Protein AF-A0ABD0RY96-F1 (afdb_monomer_lite)

InterPro domains:
  IPR051561 FRAS1-related extracellular matrix [PTHR45739] (18-217)

Foldseek 3Di:
DFDLVQKWKWKWKWDAADPVRHTDDTDIDCAAFLQGDRGALDDDQLVDAQRMKMKMKIWGADPVRDIDDIDIDPIDTHHNVDDLDDDDDPPDVVNPQKDKDWDAPDQPNPPFHGWIKIKMKGFAHGNDDDKDALADDDDVSVCGHSDCPVLQRGQAIPRDAQVSRPAPKHQFHQDLAQPVDDDDPDPCLSPVNRGPSSNSSSSNQADSVVSMGMTMIIHHPCCCVPPRVDDDDDPDD

Sequence (237 aa):
NINDTMTQYRWMVSAPSGPDGVTSPMREVDTNTFFTNTKSITLDSIYFQAGSRVQCAARAFNANGDAGLELTSPIVVISREEGLCQPRIPGTVGAEPFSAKIRYTGPDDPDYPNLIKLTVTMPHMDGMLPVISTRPLSNFELTLSPDGTRVGNHRCSNLLDFNEIQTAHGFITDATKNPEIIGETLPYQYSVAMRSTNSLRFYRNLNLEACLWEFSSYYDMSELLNDCGGSIGTDGQ

Secondary structure (DSSP, 8-state):
---GGGEEEEEEEEPPPPTTS--PPPEEE----SS--TTSS---GGG--TT-EEEEEEEEE-TT--EEEEEEPPPEEPPSS--SSPPPPTTSTT--S-EEEEEE--TT-SSSTT-EEEEEEEE--TT-----BSS----HHHHHSSSTHHHHHTSSBSSS-TTT--SSS-S--S-SS-TTS-S-SSTTTT-TTTS-HHHHHHHTTEETTTTEEEEEEEE-HHHHHHTS-----PPP-

Radius of gyration: 20.48 Å; chains: 1; bounding box: 50×51×59 Å

Structure (mmCIF, N/CA/C/O backbone):
data_AF-A0ABD0RY96-F1
#
_entry.id   AF-A0ABD0RY96-F1
#
loop_
_atom_site.group_PDB
_atom_site.id
_atom_site.type_symbol
_atom_site.label_atom_id
_atom_site.label_alt_id
_atom_site.label_comp_id
_atom_site.label_asym_id
_atom_site.label_entity_id
_atom_site.label_seq_id
_atom_site.pdbx_PDB_ins_code
_atom_site.Cartn_x
_atom_site.Cartn_y
_atom_site.Cartn_z
_atom_site.occupancy
_atom_site.B_iso_or_equiv
_atom_site.auth_seq_id
_atom_site.auth_comp_id
_atom_site.auth_asym_id
_atom_site.auth_atom_id
_atom_site.pdbx_PDB_model_num
ATOM 1 N N . ASN A 1 1 ? 5.175 -18.763 -26.633 1.00 52.47 1 ASN A N 1
ATOM 2 C CA . ASN A 1 1 ? 4.547 -18.213 -25.417 1.00 52.47 1 ASN A CA 1
ATOM 3 C C . ASN A 1 1 ? 5.522 -18.330 -24.269 1.00 52.47 1 ASN A C 1
ATOM 5 O O . ASN A 1 1 ? 5.978 -19.434 -24.001 1.00 52.47 1 ASN A O 1
ATOM 9 N N . ILE A 1 2 ? 5.896 -17.196 -23.680 1.00 62.09 2 ILE A N 1
ATOM 10 C CA . ILE A 1 2 ? 6.675 -17.134 -22.437 1.00 62.09 2 ILE A CA 1
ATOM 11 C C . ILE A 1 2 ? 5.697 -17.428 -21.297 1.00 62.09 2 ILE A C 1
ATOM 13 O O . ILE A 1 2 ? 4.548 -16.995 -21.356 1.00 62.09 2 ILE A O 1
ATOM 17 N N . ASN A 1 3 ? 6.119 -18.223 -20.315 1.00 70.62 3 ASN A N 1
ATOM 18 C CA . ASN A 1 3 ? 5.324 -18.439 -19.116 1.00 70.62 3 ASN A CA 1
ATOM 19 C C . ASN A 1 3 ? 5.693 -17.371 -18.084 1.00 70.62 3 ASN A C 1
ATOM 21 O O . ASN A 1 3 ? 6.724 -17.488 -17.424 1.00 70.62 3 ASN A O 1
ATOM 25 N N . ASP A 1 4 ? 4.851 -16.349 -17.942 1.00 69.44 4 ASP A N 1
ATOM 26 C CA . ASP A 1 4 ? 5.115 -15.220 -17.046 1.00 69.44 4 ASP A CA 1
ATOM 27 C C . ASP A 1 4 ? 5.179 -15.627 -15.570 1.00 69.44 4 ASP A C 1
ATOM 29 O O . ASP A 1 4 ? 5.831 -14.943 -14.784 1.00 69.44 4 ASP A O 1
ATOM 33 N N . THR A 1 5 ? 4.613 -16.782 -15.193 1.00 77.00 5 THR A N 1
ATOM 34 C CA . THR A 1 5 ? 4.755 -17.326 -13.830 1.00 77.00 5 THR A CA 1
ATOM 35 C C . THR A 1 5 ? 6.174 -17.806 -13.525 1.00 77.00 5 THR A C 1
ATOM 37 O O . THR A 1 5 ? 6.501 -18.063 -12.371 1.00 77.00 5 THR A O 1
ATOM 40 N N . MET A 1 6 ? 7.005 -17.981 -14.554 1.00 84.06 6 MET A N 1
ATOM 41 C CA . MET A 1 6 ? 8.413 -18.373 -14.452 1.00 84.06 6 MET A CA 1
ATOM 42 C C . MET A 1 6 ? 9.357 -17.218 -14.791 1.00 84.06 6 MET A C 1
ATOM 44 O O . MET A 1 6 ? 10.573 -17.399 -14.822 1.00 84.06 6 MET A O 1
ATOM 48 N N . THR A 1 7 ? 8.813 -16.037 -15.078 1.00 90.06 7 THR A N 1
ATOM 49 C CA . THR A 1 7 ? 9.601 -14.838 -15.333 1.00 90.06 7 THR A CA 1
ATOM 50 C C . THR A 1 7 ? 9.886 -14.145 -14.011 1.00 90.06 7 THR A C 1
ATOM 52 O O . THR A 1 7 ? 8.974 -13.794 -13.266 1.00 90.06 7 THR A O 1
ATOM 55 N N . GLN A 1 8 ? 11.165 -13.924 -13.725 1.00 92.06 8 GLN A N 1
ATOM 56 C CA . GLN A 1 8 ? 11.592 -13.093 -12.612 1.00 92.06 8 GLN A CA 1
ATOM 57 C C . GLN A 1 8 ? 11.730 -11.650 -13.079 1.00 92.06 8 GLN A C 1
ATOM 59 O O . GLN A 1 8 ? 12.336 -11.378 -14.120 1.00 92.06 8 GLN A O 1
ATOM 64 N N . TYR A 1 9 ? 11.213 -10.730 -12.274 1.00 95.00 9 TYR A N 1
ATOM 65 C CA . TYR A 1 9 ? 11.301 -9.302 -12.534 1.00 95.00 9 TYR A CA 1
ATOM 66 C C . TYR A 1 9 ? 12.299 -8.648 -11.584 1.00 95.00 9 TYR A C 1
ATOM 68 O O . TYR A 1 9 ? 12.509 -9.092 -10.453 1.00 95.00 9 TYR A O 1
ATOM 76 N N . ARG A 1 10 ? 12.931 -7.580 -12.056 1.00 96.62 10 ARG A N 1
ATOM 77 C CA . ARG A 1 10 ? 13.745 -6.665 -11.260 1.00 96.62 10 ARG A CA 1
ATOM 78 C C . ARG A 1 10 ? 13.342 -5.252 -11.619 1.00 96.62 10 ARG A C 1
ATOM 80 O O . ARG A 1 10 ? 13.238 -4.908 -12.795 1.00 96.62 10 ARG A O 1
ATOM 87 N N . TRP A 1 11 ? 13.159 -4.429 -10.603 1.00 98.00 11 TRP A N 1
ATOM 88 C CA . TRP A 1 11 ? 12.777 -3.041 -10.779 1.00 98.00 11 TRP A CA 1
ATOM 89 C C . TRP A 1 11 ? 13.919 -2.137 -10.382 1.00 98.00 11 TRP A C 1
ATOM 91 O O . TRP A 1 11 ? 14.540 -2.332 -9.341 1.00 98.00 11 TRP A O 1
ATOM 101 N N . MET A 1 12 ? 14.195 -1.142 -11.215 1.00 98.12 12 MET A N 1
ATOM 102 C CA . MET A 1 12 ? 15.146 -0.093 -10.901 1.00 98.12 12 MET A CA 1
ATOM 103 C C . MET A 1 12 ? 14.412 1.234 -10.832 1.00 98.12 12 MET A C 1
ATOM 105 O O . MET A 1 12 ? 13.629 1.562 -11.725 1.00 98.12 12 MET A O 1
ATOM 109 N N . VAL A 1 13 ? 14.692 2.007 -9.789 1.00 97.75 13 VAL A N 1
ATOM 110 C CA . VAL A 1 13 ? 14.105 3.323 -9.559 1.00 97.75 13 VAL A CA 1
ATOM 111 C C . VAL A 1 13 ? 15.216 4.336 -9.298 1.00 97.75 13 VAL A C 1
ATOM 113 O O . VAL A 1 13 ? 16.229 4.032 -8.665 1.00 97.75 13 VAL A O 1
ATOM 116 N N . SER A 1 14 ? 15.046 5.561 -9.788 1.00 97.38 14 SER A N 1
ATOM 117 C CA . SER A 1 14 ? 15.822 6.713 -9.328 1.00 97.38 14 SER A CA 1
ATOM 118 C C . SER A 1 14 ? 14.903 7.850 -8.905 1.00 97.38 14 SER A C 1
ATOM 120 O O . SER A 1 14 ? 13.779 7.982 -9.398 1.00 97.38 14 SER A O 1
ATOM 122 N N . ALA A 1 15 ? 15.427 8.716 -8.036 1.00 94.75 15 ALA A N 1
ATOM 123 C CA . ALA A 1 15 ? 14.780 9.971 -7.686 1.00 94.75 15 ALA A CA 1
ATOM 124 C C . ALA A 1 15 ? 14.492 10.822 -8.943 1.00 94.75 15 ALA A C 1
ATOM 126 O O . ALA A 1 15 ? 15.169 10.645 -9.971 1.00 94.75 15 ALA A O 1
ATOM 127 N N . PRO A 1 16 ? 13.513 11.744 -8.868 1.00 94.12 16 PRO A N 1
ATOM 128 C CA . PRO A 1 16 ? 13.253 12.682 -9.945 1.00 94.12 16 PRO A CA 1
ATOM 129 C C . PRO A 1 16 ? 14.497 13.486 -10.315 1.00 94.12 16 PRO A C 1
ATOM 131 O O . PRO A 1 16 ? 15.301 13.834 -9.451 1.00 94.12 16 PRO A O 1
ATOM 134 N N . SER A 1 17 ? 14.635 13.811 -11.600 1.00 92.38 17 SER A N 1
ATOM 135 C CA . SER A 1 17 ? 15.696 14.707 -12.061 1.00 92.38 17 SER A CA 1
ATOM 136 C C . SER A 1 17 ? 15.629 16.050 -11.334 1.00 92.38 17 SER A C 1
ATOM 138 O O . SER A 1 17 ? 14.532 16.581 -11.094 1.00 92.38 17 SER A O 1
ATOM 140 N N . GLY A 1 18 ? 16.806 16.585 -11.004 1.00 89.50 18 GLY A N 1
ATOM 141 C CA . GLY A 1 18 ? 16.953 17.910 -10.419 1.00 89.50 18 GLY A CA 1
ATOM 142 C C . GLY A 1 18 ? 16.463 19.012 -11.368 1.00 89.50 18 GLY A C 1
ATOM 143 O O . GLY A 1 18 ? 16.280 18.763 -12.564 1.00 89.50 18 GLY A O 1
ATOM 144 N N . PRO A 1 19 ? 16.247 20.242 -10.867 1.00 88.06 19 PRO A N 1
ATOM 145 C CA . PRO A 1 19 ? 15.848 21.382 -11.701 1.00 88.06 19 PRO A CA 1
ATOM 146 C C . PRO A 1 19 ? 16.854 21.716 -12.816 1.00 88.06 19 PRO A C 1
ATOM 148 O O . PRO A 1 19 ? 16.488 22.309 -13.824 1.00 88.06 19 PRO A O 1
ATOM 151 N N . ASP A 1 20 ? 18.113 21.324 -12.633 1.00 89.88 20 ASP A N 1
ATOM 152 C CA . ASP A 1 20 ? 19.225 21.439 -13.580 1.00 89.88 20 ASP A CA 1
ATOM 153 C C . ASP A 1 20 ? 19.270 20.301 -14.619 1.00 89.88 20 ASP A C 1
ATOM 155 O O . ASP A 1 20 ? 20.151 20.272 -15.477 1.00 89.88 20 ASP A O 1
ATOM 159 N N . GLY A 1 21 ? 18.333 19.350 -14.545 1.00 87.81 21 GLY A N 1
ATOM 160 C CA . GLY A 1 21 ? 18.276 18.169 -15.402 1.00 87.81 21 GLY A CA 1
ATOM 161 C C . GLY A 1 21 ? 19.214 17.036 -14.975 1.00 87.81 21 GLY A C 1
ATOM 162 O O . GLY A 1 21 ? 19.187 15.971 -15.597 1.00 87.81 21 GLY A O 1
ATOM 163 N N . VAL A 1 22 ? 20.009 17.209 -13.913 1.00 91.75 22 VAL A N 1
ATOM 164 C CA . VAL A 1 22 ? 20.914 16.165 -13.420 1.00 91.75 22 VAL A CA 1
ATOM 165 C C . VAL A 1 22 ? 20.099 15.021 -12.824 1.00 91.75 22 VAL A C 1
ATOM 167 O O . VAL A 1 22 ? 19.162 15.219 -12.048 1.00 91.75 22 VAL A O 1
ATOM 170 N N . THR A 1 23 ? 20.452 13.791 -13.198 1.00 92.12 23 THR A N 1
ATOM 171 C CA . THR A 1 23 ? 19.728 12.589 -12.777 1.00 92.12 23 THR A CA 1
ATOM 172 C C . THR A 1 23 ? 20.569 11.728 -11.850 1.00 92.12 23 THR A C 1
ATOM 174 O O . THR A 1 23 ? 21.738 11.474 -12.138 1.00 92.12 23 THR A O 1
ATOM 177 N N . SER A 1 24 ? 19.962 11.192 -10.793 1.00 93.38 24 SER A N 1
ATOM 178 C CA . SER A 1 24 ? 20.587 10.142 -9.986 1.00 93.38 24 SER A CA 1
ATOM 179 C C . SER A 1 24 ? 20.702 8.823 -10.769 1.00 93.38 24 SER A C 1
ATOM 181 O O . SER A 1 24 ? 19.885 8.565 -11.662 1.00 93.38 24 SER A O 1
ATOM 183 N N . PRO A 1 25 ? 21.693 7.968 -10.449 1.00 95.50 25 PRO A N 1
ATOM 184 C CA . PRO A 1 25 ? 21.776 6.635 -11.031 1.00 95.50 25 PRO A CA 1
ATOM 185 C C . PRO A 1 25 ? 20.555 5.795 -10.639 1.00 95.50 25 PRO A C 1
ATOM 187 O O . PRO A 1 25 ? 20.027 5.925 -9.533 1.00 95.50 25 PRO A O 1
ATOM 190 N N . MET A 1 26 ? 20.133 4.920 -11.551 1.00 97.44 26 MET A N 1
ATOM 191 C CA . MET A 1 26 ? 19.102 3.917 -11.286 1.00 97.44 26 MET A CA 1
ATOM 192 C C . MET A 1 26 ? 19.604 2.946 -10.212 1.00 97.44 26 MET A C 1
ATOM 194 O O . MET A 1 26 ? 20.739 2.472 -10.293 1.00 97.44 26 MET A O 1
ATOM 198 N N . ARG A 1 27 ? 18.774 2.651 -9.210 1.00 97.31 27 ARG A N 1
ATOM 199 C CA . ARG A 1 27 ? 19.066 1.667 -8.161 1.00 97.31 27 ARG A CA 1
ATOM 200 C C . ARG A 1 27 ? 18.010 0.584 -8.173 1.00 97.31 27 ARG A C 1
ATOM 202 O O . ARG A 1 27 ? 16.837 0.882 -8.367 1.00 97.31 27 ARG A O 1
ATOM 209 N N . GLU A 1 28 ? 18.429 -0.658 -7.988 1.00 97.25 28 GLU A N 1
ATOM 210 C CA . GLU A 1 28 ? 17.480 -1.753 -7.837 1.00 97.25 28 GLU A CA 1
ATOM 211 C C . GLU A 1 28 ? 16.655 -1.569 -6.561 1.00 97.25 28 GLU A C 1
ATOM 213 O O . GLU A 1 28 ? 17.181 -1.164 -5.527 1.00 97.25 28 GLU A O 1
ATOM 218 N N . VAL A 1 29 ? 15.363 -1.865 -6.662 1.00 95.94 29 VAL A N 1
ATOM 219 C CA . VAL A 1 29 ? 14.471 -2.025 -5.520 1.00 95.94 29 VAL A CA 1
ATOM 220 C C . VAL A 1 29 ? 14.477 -3.509 -5.168 1.00 95.94 29 VAL A C 1
ATOM 222 O O . VAL A 1 29 ? 13.956 -4.346 -5.909 1.00 95.94 29 VAL A O 1
ATOM 225 N N . ASP A 1 30 ? 15.142 -3.851 -4.074 1.00 92.94 30 ASP A N 1
ATOM 226 C CA . ASP A 1 30 ? 15.339 -5.223 -3.604 1.00 92.94 30 ASP A CA 1
ATOM 227 C C . ASP A 1 30 ? 14.558 -5.541 -2.324 1.00 92.94 30 ASP A C 1
ATOM 229 O O . ASP A 1 30 ? 14.254 -6.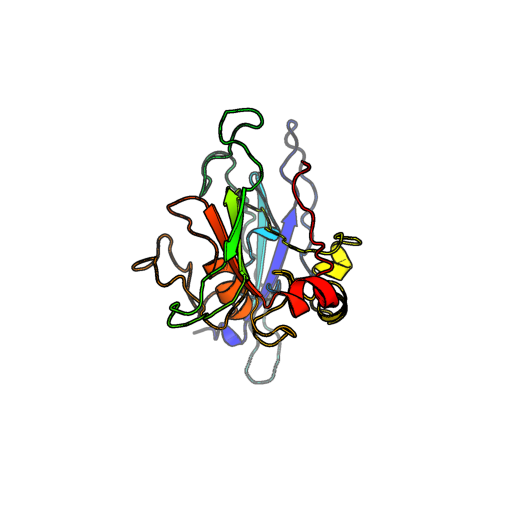709 -2.073 1.00 92.94 30 ASP A O 1
ATOM 233 N N . THR A 1 31 ? 14.167 -4.521 -1.563 1.00 91.56 31 THR A N 1
ATOM 234 C CA . THR A 1 31 ? 13.397 -4.679 -0.328 1.00 91.56 31 THR A CA 1
ATOM 235 C C . THR A 1 31 ? 11.902 -4.854 -0.591 1.00 91.56 31 THR A C 1
ATOM 237 O O . THR A 1 31 ? 11.205 -3.946 -1.051 1.00 91.56 31 THR A O 1
ATOM 240 N N . ASN A 1 32 ? 11.381 -6.024 -0.233 1.00 94.44 32 ASN A N 1
ATOM 241 C CA . ASN A 1 32 ? 9.942 -6.279 -0.166 1.00 94.44 32 ASN A CA 1
ATOM 242 C C . ASN A 1 32 ? 9.325 -5.607 1.065 1.00 94.44 32 ASN A C 1
ATOM 244 O O . ASN A 1 32 ? 10.020 -5.370 2.051 1.00 94.44 32 ASN A O 1
ATOM 248 N N . THR A 1 33 ? 8.017 -5.358 1.028 1.00 94.69 33 THR A N 1
ATOM 249 C CA . THR A 1 33 ? 7.268 -4.990 2.236 1.00 94.69 33 THR A CA 1
ATOM 250 C C . THR A 1 33 ? 6.359 -6.130 2.680 1.00 94.69 33 THR A C 1
ATOM 252 O O . THR A 1 33 ? 6.224 -7.134 1.982 1.00 94.69 33 THR A O 1
ATOM 255 N N . PHE A 1 34 ? 5.697 -5.975 3.823 1.00 94.62 34 PHE A N 1
ATOM 256 C CA . PHE A 1 34 ? 4.723 -6.938 4.334 1.00 94.62 34 PHE A CA 1
ATOM 257 C C . PHE A 1 34 ? 3.579 -7.270 3.360 1.00 94.62 34 PHE A C 1
ATOM 259 O O . PHE A 1 34 ? 2.981 -8.339 3.472 1.00 94.62 34 PHE A O 1
ATOM 266 N N . PHE A 1 35 ? 3.279 -6.386 2.399 1.00 95.44 35 PHE A N 1
ATOM 267 C CA . PHE A 1 35 ? 2.189 -6.587 1.441 1.00 95.44 35 PHE A CA 1
ATOM 268 C C . PHE A 1 35 ? 2.617 -6.568 -0.036 1.00 95.44 35 PHE A C 1
ATOM 270 O O . PHE A 1 35 ? 1.803 -6.921 -0.885 1.00 95.44 35 PHE A O 1
ATOM 277 N N . THR A 1 36 ? 3.864 -6.204 -0.363 1.00 94.62 36 THR A N 1
ATOM 278 C CA . THR A 1 36 ? 4.346 -6.036 -1.753 1.00 94.62 36 THR A CA 1
ATOM 279 C C . THR A 1 36 ? 5.612 -6.839 -2.043 1.00 94.62 36 THR A C 1
ATOM 281 O O . THR A 1 36 ? 6.453 -7.048 -1.168 1.00 94.62 36 THR A O 1
ATOM 284 N N . ASN A 1 37 ? 5.799 -7.237 -3.307 1.00 92.38 37 ASN A N 1
ATOM 285 C CA . ASN A 1 37 ? 6.965 -8.002 -3.756 1.00 92.38 37 ASN A CA 1
ATOM 286 C C . ASN A 1 37 ? 7.624 -7.361 -4.989 1.00 92.38 37 ASN A C 1
ATOM 288 O O . ASN A 1 37 ? 7.025 -7.268 -6.057 1.00 92.38 37 ASN A O 1
ATOM 292 N N . THR A 1 38 ? 8.898 -6.998 -4.854 1.00 94.00 38 THR A N 1
ATOM 293 C CA . THR A 1 38 ? 9.721 -6.319 -5.872 1.00 94.00 38 THR A CA 1
ATOM 294 C C . THR A 1 38 ? 10.209 -7.228 -7.000 1.00 94.00 38 THR A C 1
ATOM 296 O O . THR A 1 38 ? 10.863 -6.763 -7.928 1.00 94.00 38 THR A O 1
ATOM 299 N N . LYS A 1 39 ? 9.935 -8.533 -6.940 1.00 93.12 39 LYS A N 1
ATOM 300 C CA . LYS A 1 39 ? 10.329 -9.513 -7.964 1.00 93.12 39 LYS A CA 1
ATOM 301 C C . LYS A 1 39 ? 9.162 -9.970 -8.843 1.00 93.12 39 LYS A C 1
ATOM 303 O O . LYS A 1 39 ? 9.309 -10.912 -9.621 1.00 93.12 39 LYS A O 1
ATOM 308 N N . SER A 1 40 ? 8.018 -9.294 -8.726 1.00 92.19 40 SER A N 1
ATOM 309 C CA . SER A 1 40 ? 6.793 -9.564 -9.485 1.00 92.19 40 SER A CA 1
ATOM 310 C C . SER A 1 40 ? 6.664 -8.664 -10.718 1.00 92.19 40 SER A C 1
ATOM 312 O O . SER 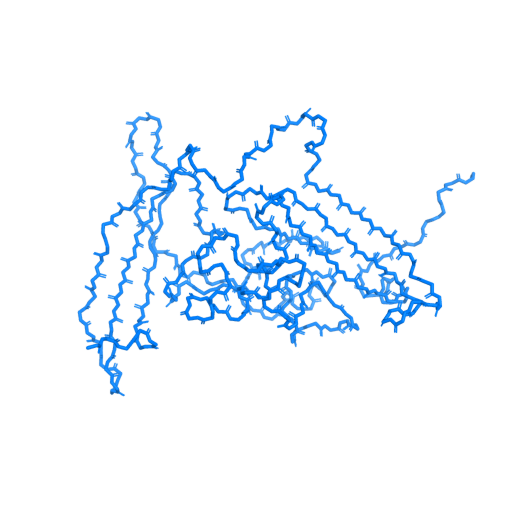A 1 40 ? 7.331 -7.633 -10.825 1.00 92.19 40 SER A O 1
ATOM 314 N N . ILE A 1 41 ? 5.753 -9.033 -11.626 1.00 93.56 41 ILE A N 1
ATOM 315 C CA . ILE A 1 41 ? 5.448 -8.290 -12.865 1.00 93.56 41 ILE A CA 1
ATOM 316 C C . ILE A 1 41 ? 4.966 -6.852 -12.623 1.00 93.56 41 ILE A C 1
ATOM 318 O O . ILE A 1 41 ? 5.024 -6.027 -13.528 1.00 93.56 41 ILE A O 1
ATOM 322 N N . THR A 1 42 ? 4.506 -6.541 -11.411 1.00 94.50 42 THR A N 1
ATOM 323 C CA . THR A 1 42 ? 4.066 -5.204 -11.007 1.00 94.50 42 THR A CA 1
ATOM 324 C C . THR A 1 42 ? 4.964 -4.680 -9.893 1.00 94.50 42 THR A C 1
ATOM 326 O O . THR A 1 42 ? 5.200 -5.385 -8.913 1.00 94.50 42 THR A O 1
ATOM 329 N N . LEU A 1 43 ? 5.415 -3.431 -10.024 1.00 95.88 43 LEU A N 1
ATOM 330 C CA . LEU A 1 43 ? 5.978 -2.653 -8.923 1.00 95.88 43 LEU A CA 1
ATOM 331 C C . LEU A 1 43 ? 4.879 -1.787 -8.313 1.00 95.88 43 LEU A C 1
ATOM 333 O O . LEU A 1 43 ? 4.290 -0.952 -9.002 1.00 95.88 43 LEU A O 1
ATOM 337 N N . ASP A 1 44 ? 4.610 -1.982 -7.028 1.00 94.88 44 ASP A N 1
ATOM 338 C CA . ASP A 1 44 ? 3.626 -1.186 -6.299 1.00 94.88 44 ASP A CA 1
ATOM 339 C C . ASP A 1 44 ? 4.085 0.276 -6.145 1.00 94.88 44 ASP A C 1
ATOM 341 O O . ASP A 1 44 ? 5.278 0.576 -6.053 1.00 94.88 44 ASP A O 1
ATOM 345 N N . SER A 1 45 ? 3.128 1.208 -6.115 1.00 92.19 45 SER A N 1
ATOM 346 C CA . SER A 1 45 ? 3.415 2.649 -6.172 1.00 92.19 45 SER A CA 1
ATOM 347 C C . SER A 1 45 ? 4.206 3.169 -4.977 1.00 92.19 45 SER A C 1
ATOM 349 O O . SER A 1 45 ? 4.835 4.207 -5.090 1.00 92.19 45 SER A O 1
ATOM 351 N N . ILE A 1 46 ? 4.256 2.445 -3.859 1.00 93.12 46 ILE A N 1
ATOM 352 C CA . ILE A 1 46 ? 5.005 2.849 -2.659 1.00 93.12 46 ILE A CA 1
ATOM 353 C C . ILE A 1 46 ? 6.520 2.997 -2.884 1.00 93.12 46 ILE A C 1
ATOM 355 O O . ILE A 1 46 ? 7.216 3.569 -2.049 1.00 93.12 46 ILE A O 1
ATOM 359 N N . TYR A 1 47 ? 7.044 2.461 -3.990 1.00 95.19 47 TYR A N 1
ATOM 360 C CA . TYR A 1 47 ? 8.469 2.493 -4.320 1.00 95.19 47 TYR A CA 1
ATOM 361 C C . TYR A 1 47 ? 8.875 3.678 -5.201 1.00 95.19 47 TYR A C 1
ATOM 363 O O . TYR A 1 47 ? 10.062 3.865 -5.474 1.00 95.19 47 TYR A O 1
ATOM 371 N N . PHE A 1 48 ? 7.919 4.467 -5.687 1.00 95.06 48 PHE A N 1
ATOM 372 C CA . PHE A 1 48 ? 8.184 5.594 -6.573 1.00 95.06 48 PHE A CA 1
ATOM 373 C C . PHE A 1 48 ? 7.145 6.702 -6.394 1.00 95.06 48 PHE A C 1
ATOM 375 O O . PHE A 1 48 ? 6.107 6.530 -5.775 1.00 95.06 48 PHE A O 1
ATOM 382 N N . GLN A 1 49 ? 7.427 7.876 -6.943 1.00 91.75 49 GLN A N 1
ATOM 383 C CA . GLN A 1 49 ? 6.522 9.019 -6.881 1.00 91.75 49 GLN A CA 1
ATOM 384 C C . GLN A 1 49 ? 6.555 9.786 -8.202 1.00 91.75 49 GLN A C 1
ATOM 386 O O . GLN A 1 49 ? 7.311 9.445 -9.117 1.00 91.75 49 GLN A O 1
ATOM 391 N N . ALA A 1 50 ? 5.755 10.846 -8.294 1.00 91.88 50 ALA A N 1
ATOM 392 C CA . ALA A 1 50 ? 5.766 11.765 -9.424 1.00 91.88 50 ALA A CA 1
ATOM 393 C C . ALA A 1 50 ? 7.197 12.209 -9.788 1.00 91.88 50 ALA A C 1
ATOM 395 O O . ALA A 1 50 ? 7.987 12.637 -8.941 1.00 91.88 50 ALA A O 1
ATOM 396 N N . GLY A 1 51 ? 7.546 12.097 -11.069 1.00 93.62 51 GLY A N 1
ATOM 397 C CA . GLY A 1 51 ? 8.869 12.425 -11.593 1.00 93.62 51 GLY A CA 1
ATOM 398 C C . GLY A 1 51 ? 9.953 11.367 -11.379 1.00 93.62 51 GLY A C 1
ATOM 399 O O . GLY A 1 51 ? 11.024 11.524 -11.967 1.00 93.62 51 GLY A O 1
ATOM 400 N N . SER A 1 52 ? 9.723 10.316 -10.581 1.00 95.94 52 SER A N 1
ATOM 401 C CA . SER A 1 52 ? 10.677 9.208 -10.448 1.00 95.94 52 SER A CA 1
ATOM 402 C C . SER A 1 52 ? 10.953 8.571 -11.806 1.00 95.94 52 SER A C 1
ATOM 404 O O . SER A 1 52 ? 10.100 8.548 -12.693 1.00 95.94 52 SER A O 1
ATOM 406 N N . ARG A 1 53 ? 12.155 8.025 -11.974 1.00 97.44 53 ARG A N 1
ATOM 407 C CA . ARG A 1 53 ? 12.519 7.251 -13.165 1.00 97.44 53 ARG A CA 1
ATOM 408 C C . ARG A 1 53 ? 12.417 5.780 -12.814 1.00 97.44 53 ARG A C 1
ATOM 410 O O . ARG A 1 53 ? 12.957 5.382 -11.787 1.00 97.44 53 ARG A O 1
ATOM 417 N N . VAL A 1 54 ? 11.742 4.993 -13.641 1.00 97.94 54 VAL A N 1
ATOM 418 C CA . VAL A 1 54 ? 11.473 3.573 -13.398 1.00 97.94 54 VAL A CA 1
ATOM 419 C C . VAL A 1 54 ? 11.896 2.760 -14.612 1.00 97.94 54 VAL A C 1
ATOM 421 O O . VAL A 1 54 ? 11.717 3.173 -15.758 1.00 97.94 54 VAL A O 1
ATOM 424 N N . GLN A 1 55 ? 12.477 1.598 -14.360 1.00 98.00 55 GLN A N 1
ATOM 425 C CA . GLN A 1 55 ? 12.872 0.641 -15.378 1.00 98.00 55 GLN A CA 1
ATOM 426 C C . GLN A 1 55 ? 12.563 -0.768 -14.884 1.00 98.00 55 GLN A C 1
ATOM 428 O O . GLN A 1 55 ? 12.734 -1.066 -13.701 1.00 98.00 55 GLN A O 1
ATOM 433 N N . CYS A 1 56 ? 12.122 -1.629 -15.794 1.00 97.56 56 CYS A N 1
ATOM 434 C CA . CYS A 1 56 ? 11.893 -3.042 -15.534 1.00 97.56 56 CYS A CA 1
ATOM 435 C C . CYS A 1 56 ? 12.969 -3.862 -16.241 1.00 97.56 56 CYS A C 1
ATOM 437 O O . CYS A 1 56 ? 13.291 -3.600 -17.399 1.00 97.56 56 CYS A O 1
ATOM 439 N N . ALA A 1 57 ? 13.483 -4.885 -15.576 1.00 97.12 57 ALA A N 1
ATOM 440 C CA . ALA A 1 57 ? 14.214 -5.976 -16.196 1.00 97.12 57 ALA A CA 1
ATOM 441 C C . ALA A 1 57 ? 13.438 -7.274 -15.968 1.00 97.12 57 ALA A C 1
ATOM 443 O O . ALA A 1 57 ? 12.923 -7.511 -14.877 1.00 97.12 57 ALA A O 1
ATOM 444 N N . ALA A 1 58 ? 13.337 -8.098 -17.003 1.00 95.94 58 ALA A N 1
ATOM 445 C CA . ALA A 1 58 ? 12.625 -9.364 -16.972 1.00 95.94 58 ALA A CA 1
ATOM 446 C C . ALA A 1 58 ? 13.548 -10.484 -17.445 1.00 95.94 58 ALA A C 1
ATOM 448 O O . ALA A 1 58 ? 14.270 -10.345 -18.437 1.00 95.94 58 ALA A O 1
ATOM 449 N N . ARG A 1 59 ? 13.513 -11.609 -16.735 1.00 95.06 59 ARG A N 1
ATOM 450 C CA . ARG A 1 59 ? 14.296 -12.800 -17.049 1.00 95.06 59 ARG A CA 1
ATOM 451 C C . ARG A 1 59 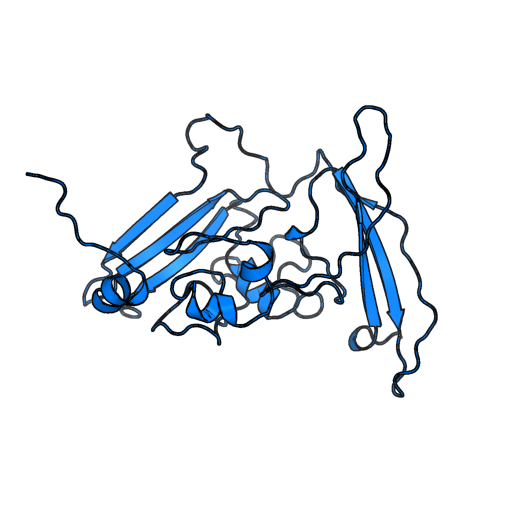? 13.410 -14.032 -16.962 1.00 95.06 59 ARG A C 1
ATOM 453 O O . ARG A 1 59 ? 12.939 -14.382 -15.886 1.00 95.06 59 ARG A O 1
ATOM 460 N N . ALA A 1 60 ? 13.193 -14.686 -18.096 1.00 92.44 60 ALA A N 1
ATOM 461 C CA . ALA A 1 60 ? 12.431 -15.928 -18.149 1.00 92.44 60 ALA A CA 1
ATOM 462 C C . ALA A 1 60 ? 13.281 -17.116 -17.673 1.00 92.44 60 ALA A C 1
ATOM 464 O O . ALA A 1 60 ? 14.471 -17.190 -17.989 1.00 92.44 60 ALA A O 1
ATOM 465 N N . PHE A 1 61 ? 12.657 -18.059 -16.971 1.00 90.88 61 PHE A N 1
ATOM 466 C CA . PHE A 1 61 ? 13.250 -19.341 -16.599 1.00 90.88 61 PHE A CA 1
ATOM 467 C C . PHE A 1 61 ? 12.523 -20.488 -17.305 1.00 90.88 61 PHE A C 1
ATOM 469 O O . PHE A 1 61 ? 11.313 -20.427 -17.534 1.00 90.88 61 PHE A O 1
ATOM 476 N N . ASN A 1 62 ? 13.258 -21.539 -17.669 1.00 88.56 62 ASN A N 1
ATOM 477 C CA . ASN A 1 62 ? 12.657 -22.762 -18.203 1.00 88.56 62 ASN A CA 1
ATOM 478 C C . ASN A 1 62 ? 12.192 -23.702 -17.069 1.00 88.56 62 ASN A C 1
ATOM 480 O O . ASN A 1 62 ? 12.478 -23.473 -15.896 1.00 88.56 62 ASN A O 1
ATOM 484 N N . ALA A 1 63 ? 11.518 -24.800 -17.427 1.00 88.25 63 ALA A N 1
ATOM 485 C CA . ALA A 1 63 ? 11.036 -25.816 -16.480 1.00 88.25 63 ALA A CA 1
ATOM 486 C C . ALA A 1 63 ? 12.132 -26.446 -15.593 1.00 88.25 63 ALA A C 1
ATOM 488 O O . ALA A 1 63 ? 11.819 -26.949 -14.518 1.00 88.25 63 ALA A O 1
ATOM 489 N N . ASN A 1 64 ? 13.397 -26.403 -16.021 1.00 89.62 64 ASN A N 1
ATOM 490 C CA . ASN A 1 64 ? 14.539 -26.936 -15.276 1.00 89.62 64 ASN A CA 1
ATOM 491 C C . ASN A 1 64 ? 15.154 -25.905 -14.311 1.00 89.62 64 ASN A C 1
ATOM 493 O O . ASN A 1 64 ? 16.066 -26.246 -13.563 1.00 89.62 64 ASN A O 1
ATOM 497 N N . GLY A 1 65 ? 14.674 -24.656 -14.321 1.00 88.25 65 GLY A N 1
ATOM 498 C CA . GLY A 1 65 ? 15.246 -23.555 -13.547 1.00 88.25 65 GLY A CA 1
ATOM 499 C C . GLY A 1 65 ? 16.440 -22.872 -14.220 1.00 88.25 65 GLY A C 1
ATOM 500 O O . GLY A 1 65 ? 17.111 -22.064 -13.578 1.00 88.25 65 GLY A O 1
ATOM 501 N N . ASP A 1 66 ? 16.703 -23.145 -15.501 1.00 91.25 66 ASP A N 1
ATOM 502 C CA . ASP A 1 66 ? 17.765 -22.457 -16.234 1.00 91.25 66 ASP A CA 1
ATOM 503 C C . ASP A 1 66 ? 17.318 -21.041 -16.605 1.00 91.25 66 ASP A C 1
ATOM 505 O O . ASP A 1 66 ? 16.243 -20.828 -17.180 1.00 91.25 66 ASP A O 1
ATOM 509 N N . ALA A 1 67 ? 18.178 -20.075 -16.292 1.00 91.69 67 ALA A N 1
ATOM 510 C CA . ALA A 1 67 ? 17.967 -18.668 -16.580 1.00 91.69 67 ALA A CA 1
ATOM 511 C C . ALA A 1 67 ? 18.162 -18.358 -18.072 1.00 91.69 67 ALA A C 1
ATOM 513 O O . ALA A 1 67 ? 19.208 -18.653 -18.654 1.00 91.69 67 ALA A O 1
ATOM 514 N N . GLY A 1 68 ? 17.177 -17.694 -18.675 1.00 91.81 68 GLY A N 1
ATOM 515 C CA . GLY A 1 68 ? 17.306 -17.074 -19.989 1.00 91.81 68 GLY A CA 1
ATOM 516 C C . GLY A 1 68 ? 18.064 -15.742 -19.953 1.00 91.81 68 GLY A C 1
ATOM 517 O O . GLY A 1 68 ? 18.579 -15.305 -18.921 1.00 91.81 68 GLY A O 1
ATOM 518 N N . LEU A 1 69 ? 18.101 -15.069 -21.107 1.00 93.44 69 LEU A N 1
ATOM 519 C CA . LEU A 1 69 ? 18.649 -13.718 -21.221 1.00 93.44 69 LEU A CA 1
ATOM 520 C C . LEU A 1 69 ? 17.744 -12.712 -20.493 1.00 93.44 69 LEU A C 1
ATOM 522 O O . LEU A 1 69 ? 16.528 -12.714 -20.684 1.00 93.44 69 LEU A O 1
ATOM 526 N N . GLU A 1 70 ? 18.345 -11.840 -19.685 1.00 95.00 70 GLU A N 1
ATOM 527 C CA . GLU A 1 70 ? 17.643 -10.703 -19.087 1.00 95.00 70 GLU A CA 1
ATOM 528 C C . GLU A 1 70 ? 17.446 -9.603 -20.130 1.00 95.00 70 GLU A C 1
ATOM 530 O O . GLU A 1 70 ? 18.394 -9.202 -20.808 1.00 95.00 70 GLU A O 1
ATOM 535 N N . LEU A 1 71 ? 16.216 -9.112 -20.243 1.00 96.12 71 LEU A N 1
ATOM 536 C CA . LEU A 1 71 ? 15.866 -7.987 -21.099 1.00 96.12 71 LEU A CA 1
ATOM 537 C C . LEU A 1 71 ? 15.390 -6.825 -20.241 1.00 96.12 71 LEU A C 1
ATOM 539 O O . LEU A 1 71 ? 14.613 -7.012 -19.306 1.00 96.12 71 LEU A O 1
ATOM 543 N N . THR A 1 72 ? 15.820 -5.622 -20.601 1.00 97.56 72 THR A N 1
ATOM 544 C CA . THR A 1 72 ? 15.496 -4.406 -19.859 1.00 97.56 72 THR A CA 1
ATOM 545 C C . THR A 1 72 ? 14.634 -3.485 -20.709 1.00 97.56 72 THR A C 1
ATOM 547 O O . THR A 1 72 ? 14.908 -3.269 -21.890 1.00 97.56 72 THR A O 1
ATOM 550 N N . SER A 1 73 ? 13.593 -2.918 -20.105 1.00 97.81 73 SER A N 1
ATOM 551 C CA . SER A 1 73 ? 12.777 -1.883 -20.728 1.00 97.81 73 SER A CA 1
ATOM 552 C C . SER A 1 73 ? 13.573 -0.581 -20.900 1.00 97.81 73 SER A C 1
ATOM 554 O O . SER A 1 73 ? 14.571 -0.349 -20.205 1.00 97.81 73 SER A O 1
ATOM 556 N N . PRO A 1 74 ? 13.108 0.344 -21.753 1.00 98.12 74 PRO A N 1
ATOM 557 C CA . PRO A 1 74 ? 13.489 1.745 -21.636 1.00 98.12 74 PRO A CA 1
ATOM 558 C C . PRO A 1 74 ? 13.178 2.289 -20.233 1.00 98.12 74 PRO A C 1
ATOM 560 O O . PRO A 1 74 ? 12.293 1.781 -19.537 1.00 98.12 74 PRO A O 1
ATOM 563 N N . ILE A 1 75 ? 13.901 3.333 -19.828 1.00 97.88 75 ILE A N 1
ATOM 564 C CA . ILE A 1 75 ? 13.587 4.086 -18.610 1.00 97.88 75 ILE A CA 1
ATOM 565 C C . ILE A 1 75 ? 12.367 4.964 -18.893 1.00 97.88 75 ILE A C 1
ATOM 567 O O . ILE A 1 75 ? 12.369 5.735 -19.853 1.00 97.88 75 ILE A O 1
ATOM 571 N N . VAL A 1 76 ? 11.361 4.878 -18.029 1.00 97.12 76 VAL A N 1
ATOM 572 C CA . VAL A 1 76 ? 10.146 5.698 -18.070 1.00 97.12 76 VAL A CA 1
ATOM 573 C C . VAL A 1 76 ? 10.187 6.704 -16.925 1.00 97.12 76 VAL A C 1
ATOM 575 O O . VAL A 1 76 ? 10.610 6.377 -15.818 1.00 97.12 76 VAL A O 1
ATOM 578 N N . VAL A 1 77 ? 9.764 7.940 -17.186 1.00 96.62 77 VAL A N 1
ATOM 579 C CA . VAL A 1 77 ? 9.604 8.975 -16.156 1.00 96.62 77 VAL A CA 1
ATOM 580 C C . VAL A 1 77 ? 8.140 9.003 -15.737 1.00 96.62 77 VAL A C 1
ATOM 582 O O . VAL A 1 77 ? 7.266 9.152 -16.588 1.00 96.62 77 VAL A O 1
ATOM 585 N N . ILE A 1 78 ? 7.873 8.864 -14.441 1.00 95.19 78 ILE A N 1
ATOM 586 C CA . ILE A 1 78 ? 6.522 8.994 -13.892 1.00 95.19 78 ILE A CA 1
ATOM 587 C C . ILE A 1 78 ? 6.060 10.440 -14.073 1.00 95.19 78 ILE A C 1
ATOM 589 O O . ILE A 1 78 ? 6.804 11.372 -13.753 1.00 95.19 78 ILE A O 1
ATOM 593 N N . SER A 1 79 ? 4.845 10.630 -14.590 1.00 92.94 79 SER A N 1
ATOM 594 C CA . SER A 1 79 ? 4.307 11.965 -14.855 1.00 92.94 79 SER A CA 1
ATOM 595 C C . SER A 1 79 ? 4.283 12.819 -13.584 1.00 92.94 79 SER A C 1
ATOM 597 O O . SER A 1 79 ? 4.064 12.323 -12.479 1.00 92.94 79 SER A O 1
ATOM 599 N N . ARG A 1 80 ? 4.559 14.116 -13.743 1.00 89.25 80 ARG A N 1
ATOM 600 C CA . ARG A 1 80 ? 4.407 15.117 -12.673 1.00 89.25 80 ARG A CA 1
ATOM 601 C C . ARG A 1 80 ? 3.061 15.834 -12.730 1.00 89.25 80 ARG A C 1
ATOM 603 O O . ARG A 1 80 ? 2.704 16.514 -11.777 1.00 89.25 80 ARG A O 1
ATOM 610 N N . GLU A 1 81 ? 2.362 15.703 -13.851 1.00 88.94 81 GLU A N 1
ATOM 611 C CA . GLU A 1 81 ? 1.142 16.450 -14.163 1.00 88.94 81 GLU A CA 1
ATOM 612 C C . GLU A 1 81 ? -0.080 15.529 -14.164 1.00 88.94 81 GLU A C 1
ATOM 614 O O . GLU A 1 81 ? -1.150 15.906 -13.694 1.00 88.94 81 GLU A O 1
ATOM 619 N N . GLU A 1 82 ? 0.097 14.296 -14.638 1.00 89.06 82 GLU A N 1
ATOM 620 C CA . GLU A 1 82 ? -0.950 13.281 -14.723 1.00 89.06 82 GLU A CA 1
ATOM 621 C C . GLU A 1 82 ? -0.813 12.312 -13.544 1.00 89.06 82 GLU A C 1
ATOM 623 O O . GLU A 1 82 ? -0.037 11.357 -13.597 1.00 89.06 82 GLU A O 1
ATOM 628 N N . GLY A 1 83 ? -1.541 12.594 -12.464 1.00 86.94 83 GLY A N 1
ATOM 629 C CA . GLY A 1 83 ? -1.680 11.703 -11.310 1.00 86.94 83 GLY A CA 1
ATOM 630 C C . GLY A 1 83 ? -3.054 11.040 -11.259 1.00 86.94 83 GLY A C 1
ATOM 631 O O . GLY A 1 83 ? -3.996 11.495 -11.912 1.00 86.94 83 GLY A O 1
ATOM 632 N N . LEU A 1 84 ? -3.190 9.982 -10.456 1.00 88.81 84 LEU A N 1
ATOM 633 C CA . LEU A 1 84 ? -4.493 9.338 -10.235 1.00 88.81 84 LEU A CA 1
ATOM 634 C C . LEU A 1 84 ? -5.414 10.223 -9.398 1.00 88.81 84 LEU A C 1
ATOM 636 O O . LEU A 1 84 ? -6.615 10.295 -9.645 1.00 88.81 84 LEU A O 1
ATOM 640 N N . CYS A 1 85 ? -4.831 10.907 -8.418 1.00 87.94 85 CYS A N 1
ATOM 641 C CA . CYS A 1 85 ? -5.526 11.804 -7.514 1.00 87.94 85 CYS A CA 1
ATOM 642 C C . CYS A 1 85 ? -4.834 13.160 -7.479 1.00 87.94 85 CYS A C 1
ATOM 644 O O . CYS A 1 85 ? -3.606 13.241 -7.426 1.00 87.94 85 CYS A O 1
ATOM 646 N N . GLN A 1 86 ? -5.618 14.239 -7.470 1.00 79.75 86 GLN A N 1
ATOM 647 C CA . GLN A 1 86 ? -5.044 15.572 -7.324 1.00 79.75 86 GLN A CA 1
ATOM 648 C C . GLN A 1 86 ? -4.470 15.749 -5.910 1.00 79.75 86 GLN A C 1
ATOM 650 O O . GLN A 1 86 ? -5.171 15.471 -4.929 1.00 79.75 86 GLN A O 1
ATOM 655 N N . PRO A 1 87 ? -3.220 16.227 -5.773 1.00 71.31 87 PRO A N 1
ATOM 656 C CA . PRO A 1 87 ? -2.637 16.479 -4.465 1.00 71.31 87 PRO A CA 1
ATOM 657 C C . PRO A 1 87 ? -3.431 17.570 -3.739 1.00 71.31 87 PRO A C 1
ATOM 659 O O . PRO A 1 87 ? -3.709 18.635 -4.295 1.00 71.31 87 PRO A O 1
ATOM 662 N N . ARG A 1 88 ? -3.797 17.316 -2.477 1.00 71.50 88 ARG A N 1
ATOM 663 C CA . ARG A 1 88 ? -4.445 18.331 -1.636 1.00 71.50 88 ARG A CA 1
ATOM 664 C C . ARG A 1 88 ? -3.414 19.375 -1.220 1.00 71.50 88 ARG A C 1
ATOM 666 O O . ARG A 1 88 ? -2.309 19.028 -0.813 1.00 71.50 88 ARG A O 1
ATOM 673 N N . ILE A 1 89 ? -3.784 20.651 -1.296 1.00 70.25 89 ILE A N 1
ATOM 674 C CA . ILE A 1 89 ? -2.925 21.755 -0.859 1.00 70.25 89 ILE A CA 1
ATOM 675 C C . ILE A 1 89 ? -2.931 21.778 0.679 1.00 70.25 89 ILE A C 1
ATOM 677 O O . ILE A 1 89 ? -3.998 21.958 1.272 1.00 70.25 89 ILE A O 1
ATOM 681 N N . PRO A 1 90 ? -1.778 21.605 1.355 1.00 68.38 90 PRO A N 1
ATOM 682 C CA . PRO A 1 90 ? -1.725 21.680 2.810 1.00 68.38 90 PRO A CA 1
ATOM 683 C C . PRO A 1 90 ? -2.270 23.019 3.323 1.00 68.38 90 PRO A C 1
ATOM 685 O O . PRO A 1 90 ? -1.951 24.076 2.781 1.00 68.38 90 PRO A O 1
ATOM 688 N N . GLY A 1 91 ? -3.081 22.982 4.383 1.00 65.75 91 GLY A N 1
ATOM 689 C CA . GLY A 1 91 ? -3.631 24.184 5.022 1.00 65.75 91 GLY A CA 1
ATOM 690 C C . GLY A 1 91 ? -4.957 24.699 4.450 1.00 65.75 91 GLY A C 1
ATOM 691 O O . GLY A 1 91 ? -5.499 25.665 4.985 1.00 65.75 91 GLY A O 1
ATOM 692 N N . THR A 1 92 ? -5.528 24.067 3.418 1.00 74.25 92 THR A N 1
ATOM 693 C CA . THR A 1 92 ? -6.910 24.355 2.998 1.00 74.25 92 THR A CA 1
ATOM 694 C C . THR A 1 92 ? -7.926 23.627 3.883 1.00 74.25 92 THR A C 1
ATOM 696 O O . THR A 1 92 ? -7.637 22.563 4.427 1.00 74.25 92 THR A O 1
ATOM 699 N N . VAL A 1 93 ? -9.145 24.162 4.017 1.00 59.25 93 VAL A N 1
ATOM 700 C CA . VAL A 1 93 ? -10.242 23.479 4.732 1.00 59.25 93 VAL A CA 1
ATOM 701 C C . VAL A 1 93 ? -10.476 22.098 4.102 1.00 59.25 93 VAL A C 1
ATOM 703 O O . VAL A 1 93 ? -10.642 21.994 2.889 1.00 59.25 93 VAL A O 1
ATOM 706 N N . GLY A 1 94 ? -10.439 21.035 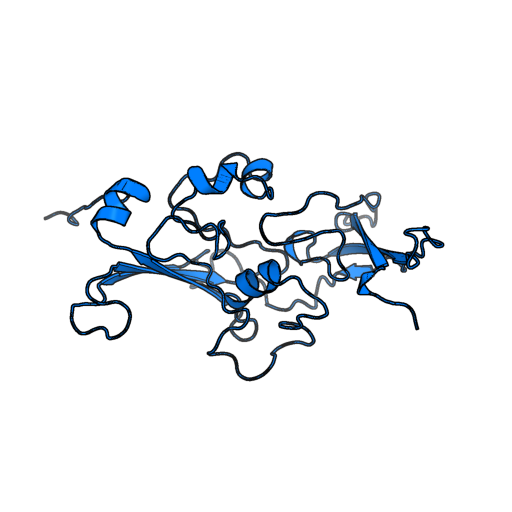4.912 1.00 59.28 94 GLY A N 1
ATOM 707 C CA . GLY A 1 94 ? -10.501 19.648 4.427 1.00 59.28 94 GLY A CA 1
ATOM 708 C C . GLY A 1 94 ? -9.156 19.044 3.989 1.00 59.28 94 GLY A C 1
ATOM 709 O O . GLY A 1 94 ? -9.137 17.934 3.460 1.00 59.28 94 GLY A O 1
ATOM 710 N N . ALA A 1 95 ? -8.030 19.727 4.219 1.00 64.75 95 ALA A N 1
ATOM 711 C CA . ALA A 1 95 ? -6.679 19.172 4.074 1.00 64.75 95 ALA A CA 1
ATOM 712 C C . ALA A 1 95 ? -6.183 18.464 5.349 1.00 64.75 95 ALA A C 1
ATOM 714 O O . ALA A 1 95 ? -4.975 18.349 5.557 1.00 64.75 95 ALA A O 1
ATOM 715 N N . GLU A 1 96 ? -7.098 18.019 6.219 1.00 71.31 96 GLU A N 1
ATOM 716 C CA . GLU A 1 96 ? -6.737 17.151 7.340 1.00 71.31 96 GLU A CA 1
ATOM 717 C C . GLU A 1 96 ? -5.993 15.920 6.793 1.00 71.31 96 GLU A C 1
ATOM 719 O O . GLU A 1 96 ? -6.446 15.324 5.808 1.00 71.31 96 GLU A O 1
ATOM 724 N N . PRO A 1 97 ? -4.850 15.536 7.391 1.00 80.75 97 PRO A N 1
ATOM 725 C CA . PRO A 1 97 ? -4.037 14.436 6.875 1.00 80.75 97 PRO A CA 1
ATOM 726 C C . PRO A 1 97 ? -4.782 13.097 6.949 1.00 80.75 97 PRO A C 1
ATOM 728 O O . PRO A 1 97 ? -4.505 12.191 6.168 1.00 80.75 97 PRO A O 1
ATOM 731 N N . PHE A 1 98 ? -5.734 12.983 7.878 1.00 91.19 98 PHE A N 1
ATOM 732 C CA . PHE A 1 98 ? -6.643 11.858 8.035 1.00 91.19 98 PHE A CA 1
ATOM 733 C C . PHE A 1 98 ? -7.819 12.248 8.942 1.00 91.19 98 PHE A C 1
ATOM 735 O O . PHE A 1 98 ? -7.741 13.225 9.685 1.00 91.19 98 PHE A O 1
ATOM 742 N N . SER A 1 99 ? -8.876 11.440 8.927 1.00 93.31 99 SER A N 1
ATOM 743 C CA . SER A 1 99 ? -9.966 11.457 9.906 1.00 93.31 99 SER A CA 1
ATOM 744 C C . SER A 1 99 ? -10.049 10.092 10.582 1.00 93.31 99 SER A C 1
ATOM 746 O O . SER A 1 99 ? -9.917 9.068 9.914 1.00 93.31 99 SER A O 1
ATOM 748 N N . ALA A 1 100 ? -10.271 10.065 11.895 1.00 94.25 100 ALA A N 1
ATOM 749 C CA . ALA A 1 100 ? -10.501 8.839 12.650 1.00 94.25 100 ALA A CA 1
ATOM 750 C C . ALA A 1 100 ? -11.822 8.945 13.416 1.00 94.25 100 ALA A C 1
ATOM 752 O O . ALA A 1 100 ? -12.092 9.950 14.074 1.00 94.25 100 ALA A O 1
ATOM 753 N N . LYS A 1 101 ? -12.655 7.910 13.320 1.00 95.62 101 LYS A N 1
ATOM 754 C CA . LYS A 1 101 ? -13.967 7.833 13.967 1.00 95.62 101 LYS A CA 1
ATOM 755 C C . LYS A 1 101 ? -14.056 6.560 14.789 1.00 95.62 101 LYS A C 1
ATOM 757 O O . LYS A 1 101 ? -13.717 5.484 14.304 1.00 95.62 101 LYS A O 1
ATOM 762 N N . ILE A 1 102 ? -14.556 6.699 16.012 1.00 94.44 102 ILE A N 1
ATOM 763 C CA . ILE A 1 102 ? -14.840 5.592 16.923 1.00 94.44 102 ILE A CA 1
ATOM 764 C C . ILE A 1 102 ? -16.349 5.555 17.144 1.00 94.44 102 ILE A C 1
ATOM 766 O O . ILE A 1 102 ? -16.958 6.581 17.448 1.00 94.44 102 ILE A O 1
ATOM 770 N N . ARG A 1 103 ? -16.966 4.386 16.969 1.00 96.06 103 ARG A N 1
ATOM 771 C CA . ARG A 1 103 ? -18.408 4.187 17.150 1.00 96.06 103 ARG A CA 1
ATOM 772 C C . ARG A 1 103 ? -18.685 2.853 17.830 1.00 96.06 103 ARG A C 1
ATOM 774 O O . ARG A 1 103 ? -18.184 1.828 17.393 1.00 96.06 103 ARG A O 1
ATOM 781 N N . TYR A 1 104 ? -19.555 2.857 18.833 1.00 96.44 104 TYR A N 1
ATOM 782 C CA . TYR A 1 104 ? -20.136 1.629 19.374 1.00 96.44 104 TYR A CA 1
ATOM 783 C C . TYR A 1 104 ? -21.232 1.092 18.441 1.00 96.44 104 TYR A C 1
ATOM 785 O O . TYR A 1 104 ? -22.097 1.860 18.005 1.00 96.44 104 TYR A O 1
ATOM 793 N N . THR A 1 105 ? -21.185 -0.196 18.100 1.00 97.19 105 THR A N 1
ATOM 794 C CA . THR A 1 105 ? -22.134 -0.830 17.166 1.00 97.19 105 THR A CA 1
ATOM 795 C C . THR A 1 105 ? -23.489 -1.121 17.810 1.00 97.19 105 THR A C 1
ATOM 797 O O . THR A 1 105 ? -24.515 -0.982 17.151 1.00 97.19 105 THR A O 1
ATOM 800 N N . GLY A 1 106 ? -23.512 -1.409 19.115 1.00 96.38 106 GLY A N 1
ATOM 801 C CA . GLY A 1 106 ? -24.730 -1.771 19.843 1.00 96.38 106 GLY A CA 1
ATOM 802 C C . GLY A 1 106 ? -25.085 -3.260 19.738 1.00 96.38 106 GLY A C 1
ATOM 803 O O . GLY A 1 106 ? -24.470 -3.990 18.963 1.00 96.38 106 GLY A O 1
ATOM 804 N N . PRO A 1 107 ? -26.059 -3.731 20.536 1.00 97.00 107 PRO A N 1
ATOM 805 C CA . PRO A 1 107 ? -26.416 -5.151 20.607 1.00 97.00 107 PRO A CA 1
ATOM 806 C C . PRO A 1 107 ? -27.160 -5.666 19.371 1.00 97.00 107 PRO A C 1
ATOM 808 O O . PRO A 1 107 ? -27.150 -6.867 19.128 1.00 97.00 107 PRO A O 1
ATOM 811 N N . ASP A 1 108 ? -27.791 -4.770 18.611 1.00 96.75 108 ASP A N 1
ATOM 812 C CA . ASP A 1 108 ? -28.643 -5.118 17.471 1.00 96.75 108 ASP A CA 1
ATOM 813 C C . ASP A 1 108 ? -27.882 -5.156 16.130 1.00 96.75 108 ASP A C 1
ATOM 815 O O . ASP A 1 108 ? -28.492 -5.391 15.086 1.00 96.75 108 ASP A O 1
ATOM 819 N N . ASP A 1 109 ? -26.567 -4.896 16.127 1.00 96.88 109 ASP A N 1
ATOM 820 C CA . ASP A 1 109 ? -25.748 -5.024 14.916 1.00 96.88 109 ASP A CA 1
ATOM 821 C C . ASP A 1 109 ? -25.652 -6.512 14.513 1.00 96.88 109 ASP A C 1
ATOM 823 O O . ASP A 1 109 ? -25.259 -7.337 15.343 1.00 96.88 109 ASP A O 1
ATOM 827 N N . PRO A 1 110 ? -26.037 -6.885 13.277 1.00 96.25 110 PRO A N 1
ATOM 828 C CA . PRO A 1 110 ? -26.168 -8.287 12.880 1.00 96.25 110 PRO A CA 1
ATOM 829 C C . PRO A 1 110 ? -24.824 -9.006 12.731 1.00 96.25 110 PRO A C 1
ATOM 831 O O . PRO A 1 110 ? -24.770 -10.223 12.911 1.00 96.25 110 PRO A O 1
ATOM 834 N N . ASP A 1 111 ? -23.762 -8.268 12.405 1.00 94.75 111 ASP A N 1
ATOM 835 C CA . ASP A 1 111 ? -22.451 -8.831 12.077 1.00 94.75 111 ASP A CA 1
ATOM 836 C C . ASP A 1 111 ? -21.441 -8.600 13.211 1.00 94.75 111 ASP A C 1
ATOM 838 O O . ASP A 1 111 ? -20.595 -9.454 13.481 1.00 94.75 111 ASP A O 1
ATOM 842 N N . TYR A 1 112 ? -21.544 -7.460 13.902 1.00 96.44 112 TYR A N 1
ATOM 843 C CA . TYR A 1 112 ? -20.582 -6.999 14.905 1.00 96.44 112 TYR A CA 1
ATOM 844 C C . TYR A 1 112 ? -21.266 -6.503 16.192 1.00 96.44 112 TYR A C 1
ATOM 846 O O . TYR A 1 112 ? -21.081 -5.340 16.570 1.00 96.44 112 TYR A O 1
ATOM 854 N N . PRO A 1 113 ? -22.057 -7.333 16.896 1.00 96.75 113 PRO A N 1
ATOM 855 C CA . P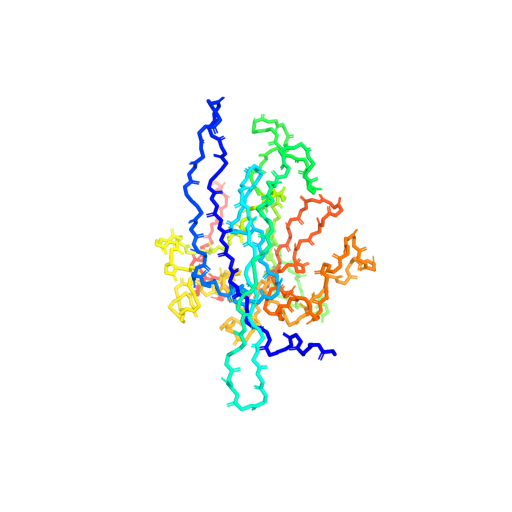RO A 1 113 ? -22.800 -6.901 18.076 1.00 96.75 113 PRO A CA 1
ATOM 856 C C . PRO A 1 113 ? -21.874 -6.529 19.242 1.00 96.75 113 PRO A C 1
ATOM 858 O O . PRO A 1 113 ? -20.974 -7.280 19.610 1.00 96.75 113 PRO A O 1
ATOM 861 N N . ASN A 1 114 ? -22.155 -5.392 19.880 1.00 96.44 114 ASN A N 1
ATOM 862 C CA . ASN A 1 114 ? -21.463 -4.870 21.067 1.00 96.44 114 ASN A CA 1
ATOM 863 C C . ASN A 1 114 ? -19.951 -4.615 20.894 1.00 96.44 114 ASN A C 1
ATOM 865 O O . ASN A 1 114 ? -19.198 -4.691 21.864 1.00 96.44 114 ASN A O 1
ATOM 869 N N . LEU A 1 115 ? -19.504 -4.260 19.690 1.00 97.50 115 LEU A N 1
ATOM 870 C CA . LEU A 1 115 ? -18.110 -3.922 19.406 1.00 97.50 115 LEU A CA 1
ATOM 871 C C . LEU A 1 115 ? -17.903 -2.414 19.233 1.00 97.50 115 LEU A C 1
ATOM 873 O O . LEU A 1 115 ? -18.831 -1.627 19.020 1.00 97.50 115 LEU A O 1
ATOM 877 N N . ILE A 1 116 ? -16.643 -2.000 19.303 1.00 96.69 116 ILE A N 1
ATOM 878 C CA . ILE A 1 116 ? -16.196 -0.658 18.953 1.00 96.69 116 ILE A CA 1
ATOM 879 C C . ILE A 1 116 ? -15.631 -0.695 17.533 1.00 96.69 116 ILE A C 1
ATOM 881 O O . ILE A 1 116 ? -14.586 -1.292 17.280 1.00 96.69 116 ILE A O 1
ATOM 885 N N . LYS A 1 117 ? -16.310 -0.028 16.600 1.00 97.50 117 LYS A N 1
ATOM 886 C CA . LYS A 1 117 ? -15.828 0.201 15.239 1.00 97.50 117 LYS A CA 1
ATOM 887 C C . LYS A 1 117 ? -14.872 1.390 15.224 1.00 97.50 117 LYS A C 1
ATOM 889 O O . LYS A 1 117 ? -15.259 2.503 15.586 1.00 97.50 117 LYS A O 1
ATOM 894 N N . LEU A 1 118 ? -13.653 1.156 14.755 1.00 96.88 118 LEU A N 1
ATOM 895 C CA . LEU A 1 118 ? -12.662 2.181 14.447 1.00 96.88 118 LEU A CA 1
ATOM 896 C C . LEU A 1 118 ? -12.540 2.299 12.928 1.00 96.88 118 LEU A C 1
ATOM 898 O O . LEU A 1 118 ? -12.193 1.329 12.256 1.00 96.88 118 LEU A O 1
ATOM 902 N N . THR A 1 119 ? -12.789 3.492 12.399 1.00 97.50 119 THR A N 1
ATOM 903 C CA . THR A 1 119 ? -12.647 3.802 10.972 1.00 97.50 119 THR A CA 1
ATOM 904 C C . THR A 1 119 ? -11.651 4.935 10.804 1.00 97.50 119 THR A C 1
ATOM 906 O O . THR A 1 119 ? -11.793 5.985 11.432 1.00 97.50 119 THR A O 1
ATOM 909 N N . VAL A 1 120 ? -10.653 4.729 9.951 1.00 97.19 120 VAL A N 1
ATOM 910 C CA . VAL A 1 120 ? -9.641 5.722 9.592 1.00 97.19 120 VAL A CA 1
ATOM 911 C C . VAL A 1 120 ? -9.728 5.989 8.097 1.00 97.19 120 VAL A C 1
ATOM 913 O O . VAL A 1 120 ? -9.629 5.066 7.289 1.00 97.19 120 VAL A O 1
ATOM 916 N N . THR A 1 121 ? -9.877 7.258 7.735 1.00 95.94 121 THR A N 1
ATOM 917 C CA . THR A 1 121 ? -9.967 7.716 6.348 1.00 95.94 121 THR A CA 1
ATOM 918 C C . THR A 1 121 ? -8.806 8.659 6.043 1.00 95.94 121 THR A C 1
ATOM 920 O O . THR A 1 121 ? -8.574 9.609 6.789 1.00 95.94 121 THR A O 1
ATOM 923 N N . MET A 1 122 ? -8.084 8.429 4.946 1.00 94.38 122 MET A N 1
ATOM 924 C CA . MET A 1 122 ? -6.924 9.228 4.522 1.00 94.38 122 MET A CA 1
ATOM 925 C C . MET A 1 122 ? -7.054 9.638 3.050 1.00 94.38 122 MET A C 1
ATOM 927 O O . MET A 1 122 ? -7.338 8.779 2.216 1.00 94.38 122 MET A O 1
ATOM 931 N N . PRO A 1 123 ? -6.807 10.907 2.682 1.00 92.44 123 PRO A N 1
ATOM 932 C CA . PRO A 1 123 ? -6.660 11.300 1.283 1.00 92.44 123 PRO A CA 1
ATOM 933 C C . PRO A 1 123 ? -5.551 10.513 0.582 1.00 92.44 123 PRO A C 1
ATOM 935 O O . PRO A 1 123 ? -4.437 10.437 1.089 1.00 92.44 123 PRO A O 1
ATOM 938 N N . HIS A 1 124 ? -5.835 9.943 -0.588 1.00 91.56 124 HIS A N 1
ATOM 939 C CA . HIS A 1 124 ? -4.809 9.302 -1.408 1.00 91.56 124 HIS A CA 1
ATOM 940 C C . HIS A 1 124 ? -3.882 10.351 -2.036 1.00 91.56 124 HIS A C 1
ATOM 942 O O . HIS A 1 124 ? -4.332 11.383 -2.535 1.00 91.56 124 HIS A O 1
ATOM 948 N N . MET A 1 125 ? -2.588 10.043 -2.054 1.00 88.56 125 MET A N 1
ATOM 949 C CA . MET A 1 125 ? -1.577 10.729 -2.849 1.00 88.56 125 MET A CA 1
ATOM 950 C C . MET A 1 125 ? -0.744 9.664 -3.556 1.00 88.56 125 MET A C 1
ATOM 952 O O . MET A 1 125 ? -0.423 8.634 -2.960 1.00 88.56 125 MET A O 1
ATOM 956 N N . ASP A 1 126 ? -0.389 9.907 -4.813 1.00 87.50 126 ASP A N 1
ATOM 957 C CA . ASP A 1 126 ? 0.396 8.958 -5.597 1.00 87.50 126 ASP A CA 1
ATOM 958 C C . ASP A 1 126 ? 1.743 8.677 -4.907 1.00 87.50 126 ASP A C 1
ATOM 960 O O . ASP A 1 126 ? 2.480 9.592 -4.542 1.00 87.50 126 ASP A O 1
ATOM 964 N N . GLY A 1 127 ? 2.047 7.394 -4.702 1.00 88.38 127 GLY A N 1
ATOM 965 C CA . GLY A 1 127 ? 3.251 6.940 -3.997 1.00 88.38 127 GLY A CA 1
ATOM 966 C C . GLY A 1 127 ? 3.157 6.930 -2.466 1.00 88.38 127 GLY A C 1
ATOM 967 O O . GLY A 1 127 ? 4.090 6.494 -1.796 1.00 88.38 127 GLY A O 1
ATOM 968 N N . MET A 1 128 ? 2.034 7.361 -1.885 1.00 90.00 128 MET A N 1
ATOM 969 C CA . MET A 1 128 ? 1.830 7.338 -0.437 1.00 90.00 128 MET A CA 1
ATOM 970 C C . MET A 1 128 ? 1.462 5.936 0.068 1.00 90.00 128 MET A C 1
ATOM 972 O O . MET A 1 128 ? 0.543 5.297 -0.447 1.00 90.00 128 MET A O 1
ATOM 976 N N . LEU A 1 129 ? 2.118 5.504 1.148 1.00 92.06 129 LEU A N 1
ATOM 977 C CA . LEU A 1 129 ? 1.743 4.320 1.920 1.00 92.06 129 LEU A CA 1
ATOM 978 C C . LEU A 1 129 ? 0.956 4.734 3.180 1.00 92.06 129 LEU A C 1
ATOM 980 O O . LEU A 1 129 ? 1.551 5.324 4.085 1.00 92.06 129 LEU A O 1
ATOM 984 N N . PRO A 1 130 ? -0.351 4.429 3.283 1.00 93.56 130 PRO A N 1
ATOM 985 C CA . PRO A 1 130 ? -1.101 4.661 4.515 1.00 93.56 130 PRO A CA 1
ATOM 986 C C . PRO A 1 130 ? -0.716 3.640 5.594 1.00 93.56 130 PRO A C 1
ATOM 988 O O . PRO A 1 130 ? -0.936 2.439 5.430 1.00 93.56 130 PRO A O 1
ATOM 991 N N . VAL A 1 131 ? -0.195 4.109 6.728 1.00 94.06 131 VAL A N 1
ATOM 992 C CA . VAL A 1 131 ? 0.118 3.253 7.882 1.00 94.06 131 VAL A CA 1
ATOM 993 C C . VAL A 1 131 ? -0.686 3.695 9.096 1.00 94.06 131 VAL A C 1
ATOM 995 O O . VAL A 1 131 ? -0.645 4.857 9.492 1.00 94.06 131 VAL A O 1
ATOM 998 N N . ILE A 1 132 ? -1.395 2.750 9.705 1.00 95.44 132 ILE A N 1
ATOM 999 C CA . ILE A 1 132 ? -2.214 2.939 10.902 1.00 95.44 132 ILE A CA 1
ATOM 1000 C C . ILE A 1 132 ? -1.681 1.999 11.963 1.00 95.44 132 ILE A C 1
ATOM 1002 O O . ILE A 1 132 ? -1.623 0.802 11.725 1.00 95.44 132 ILE A O 1
ATOM 1006 N N . SER A 1 133 ? -1.348 2.517 13.139 1.00 94.56 133 SER A N 1
ATOM 1007 C CA . SER A 1 133 ? -0.964 1.713 14.296 1.00 94.56 133 SER A CA 1
ATOM 1008 C C . SER A 1 133 ? -1.312 2.458 15.578 1.00 94.56 133 SER A C 1
ATOM 1010 O O . SER A 1 133 ? -1.066 3.659 15.677 1.00 94.56 133 SER A O 1
ATOM 1012 N N . THR A 1 134 ? -1.830 1.749 16.582 1.00 92.88 134 THR A N 1
ATOM 1013 C CA . THR A 1 134 ? -2.014 2.315 17.932 1.00 92.88 134 THR A CA 1
ATOM 1014 C C . THR A 1 134 ? -0.705 2.415 18.724 1.00 92.88 134 THR A C 1
ATOM 1016 O O . THR A 1 134 ? -0.648 3.055 19.771 1.00 92.88 134 THR A O 1
ATOM 1019 N N . ARG A 1 135 ? 0.375 1.803 18.223 1.00 91.56 135 ARG A N 1
ATOM 1020 C CA . ARG A 1 135 ? 1.736 1.897 18.766 1.00 91.56 135 ARG A CA 1
ATOM 1021 C C . ARG A 1 135 ? 2.599 2.833 17.910 1.00 91.56 135 ARG A C 1
ATOM 1023 O O . ARG A 1 135 ? 2.428 2.834 16.687 1.00 91.56 135 ARG A O 1
ATOM 1030 N N . PRO A 1 136 ? 3.546 3.584 18.502 1.00 90.56 136 PRO A N 1
ATOM 1031 C CA . PRO A 1 136 ? 4.463 4.429 17.745 1.00 90.56 136 PRO A CA 1
ATOM 1032 C C . PRO A 1 136 ? 5.212 3.639 16.670 1.00 90.56 136 PRO A C 1
ATOM 1034 O O . PRO A 1 136 ? 5.798 2.597 16.956 1.00 90.56 136 PRO A O 1
ATOM 1037 N N . LEU A 1 137 ? 5.212 4.152 15.442 1.00 88.88 137 LEU A N 1
ATOM 1038 C CA . LEU A 1 137 ? 5.994 3.592 14.344 1.00 88.88 137 LEU A CA 1
ATOM 1039 C C . LEU A 1 137 ? 7.446 4.038 14.524 1.00 88.88 137 LEU A C 1
ATOM 1041 O O . LEU A 1 137 ? 7.761 5.224 14.430 1.00 88.88 137 LEU A O 1
ATOM 1045 N N . SER A 1 138 ? 8.328 3.091 14.816 1.00 84.62 138 SER A N 1
ATOM 1046 C CA . SER A 1 138 ? 9.767 3.331 14.930 1.00 84.62 138 SER A CA 1
ATOM 1047 C C . SER A 1 138 ? 10.492 2.348 14.026 1.00 84.62 138 SER A C 1
ATOM 1049 O O . SER A 1 138 ? 10.048 1.215 13.883 1.00 84.62 138 SER A O 1
ATOM 1051 N N . ASN A 1 139 ? 11.589 2.781 13.402 1.00 85.31 139 ASN A N 1
ATOM 1052 C CA . ASN A 1 139 ? 12.331 1.964 12.441 1.00 85.31 139 ASN A CA 1
ATOM 1053 C C . ASN A 1 139 ? 11.427 1.417 11.309 1.00 85.31 139 ASN A C 1
ATOM 1055 O O . ASN A 1 139 ? 11.062 0.240 11.278 1.00 85.31 139 ASN A O 1
ATOM 1059 N N . PHE A 1 140 ? 11.039 2.305 10.387 1.00 85.75 140 PHE A N 1
ATOM 1060 C CA . PHE A 1 140 ? 10.137 1.977 9.276 1.00 85.75 140 PHE A CA 1
ATOM 1061 C C . PHE A 1 140 ? 10.636 0.822 8.409 1.00 85.75 140 PHE A C 1
ATOM 1063 O O . PHE A 1 140 ? 9.820 0.043 7.938 1.00 85.75 140 PHE A O 1
ATOM 1070 N N . GLU A 1 141 ? 11.950 0.680 8.234 1.00 85.50 141 GLU A N 1
ATOM 1071 C CA . GLU A 1 141 ? 12.525 -0.426 7.467 1.00 85.50 141 GLU A CA 1
ATOM 1072 C C . GLU A 1 141 ? 12.131 -1.781 8.066 1.00 85.50 141 GLU A C 1
ATOM 1074 O O . GLU A 1 141 ? 11.603 -2.633 7.358 1.00 85.50 141 GLU A O 1
ATOM 1079 N N . LEU A 1 142 ? 12.283 -1.940 9.385 1.00 86.69 142 LEU A N 1
ATOM 1080 C CA . LEU A 1 142 ? 11.875 -3.157 10.089 1.00 86.69 142 LEU A CA 1
ATOM 1081 C C . LEU A 1 142 ? 10.350 -3.294 10.179 1.00 86.69 142 LEU A C 1
ATOM 1083 O O . LEU A 1 142 ? 9.817 -4.392 10.087 1.00 86.69 142 LEU A O 1
ATOM 1087 N N . THR A 1 143 ? 9.636 -2.184 10.368 1.00 91.19 143 THR A N 1
ATOM 1088 C CA . THR A 1 143 ? 8.169 -2.199 10.503 1.00 91.19 143 THR A CA 1
ATOM 1089 C C . THR A 1 143 ? 7.478 -2.600 9.203 1.00 91.19 143 THR A C 1
ATOM 1091 O O . THR A 1 143 ? 6.440 -3.256 9.229 1.00 91.19 143 THR A O 1
ATOM 1094 N N . LEU A 1 144 ? 8.039 -2.188 8.067 1.00 92.00 144 LEU A N 1
ATOM 1095 C CA . LEU A 1 144 ? 7.519 -2.515 6.748 1.00 92.00 144 LEU A CA 1
ATOM 1096 C C . LEU A 1 144 ? 8.074 -3.828 6.213 1.00 92.00 144 LEU A C 1
ATOM 1098 O O . LEU A 1 144 ? 7.531 -4.314 5.223 1.00 92.00 144 LEU A O 1
ATOM 1102 N N . SER A 1 145 ? 9.116 -4.397 6.826 1.00 90.12 145 SER A N 1
ATOM 1103 C CA . SER A 1 145 ? 9.695 -5.640 6.340 1.00 90.12 145 SER A CA 1
ATOM 1104 C C . SER A 1 145 ? 8.673 -6.788 6.412 1.00 90.12 145 SER A C 1
ATOM 1106 O O . SER A 1 145 ? 7.716 -6.763 7.198 1.00 90.12 145 SER A O 1
ATOM 1108 N N . PRO A 1 146 ? 8.856 -7.837 5.594 1.00 89.56 146 PRO A N 1
ATOM 1109 C CA . PRO A 1 146 ? 8.053 -9.050 5.704 1.00 89.56 146 PRO A CA 1
ATOM 1110 C C . PRO A 1 146 ? 8.258 -9.804 7.027 1.00 89.56 146 PRO A C 1
ATOM 1112 O O . PRO A 1 146 ? 7.543 -10.773 7.273 1.00 89.56 146 PRO A O 1
ATOM 1115 N N . ASP A 1 147 ? 9.217 -9.399 7.868 1.00 84.12 147 ASP A N 1
ATOM 1116 C CA . ASP A 1 147 ? 9.530 -10.099 9.108 1.00 84.12 147 ASP A CA 1
ATOM 1117 C C . ASP A 1 147 ? 8.354 -10.060 10.091 1.00 84.12 147 ASP A C 1
ATOM 1119 O O . ASP A 1 147 ? 7.618 -9.079 10.210 1.00 84.12 147 ASP A O 1
ATOM 1123 N N . GLY A 1 148 ? 8.213 -11.123 10.883 1.00 81.56 148 GLY A N 1
ATOM 1124 C CA . GLY A 1 148 ? 7.122 -11.257 11.853 1.00 81.56 148 GLY A CA 1
ATOM 1125 C C . GLY A 1 148 ? 7.210 -10.326 13.071 1.00 81.56 148 GLY A C 1
ATOM 1126 O O . GLY A 1 148 ? 6.346 -10.383 13.942 1.00 81.56 148 GLY A O 1
ATOM 1127 N N . THR A 1 149 ? 8.232 -9.471 13.181 1.00 86.00 149 THR A N 1
ATOM 1128 C CA . THR A 1 149 ? 8.432 -8.595 14.353 1.00 86.00 149 THR A CA 1
ATOM 1129 C C . THR A 1 149 ? 7.308 -7.566 14.497 1.00 86.00 149 THR A C 1
ATOM 1131 O O . THR A 1 149 ? 6.828 -7.318 15.608 1.00 86.00 149 THR A O 1
ATOM 1134 N N . ARG A 1 150 ? 6.815 -7.023 13.376 1.00 91.56 150 ARG A N 1
ATOM 1135 C CA . ARG A 1 150 ? 5.669 -6.101 13.346 1.00 91.56 150 ARG A CA 1
ATOM 1136 C C . ARG A 1 150 ? 4.381 -6.744 13.867 1.00 91.56 150 ARG A C 1
ATOM 1138 O O . ARG A 1 150 ? 3.582 -6.045 14.475 1.00 91.56 150 ARG A O 1
ATOM 1145 N N . VAL A 1 151 ? 4.202 -8.059 13.704 1.0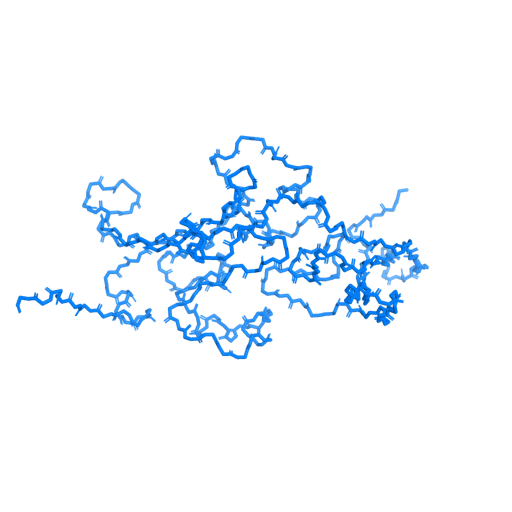0 92.56 151 VAL A N 1
ATOM 1146 C CA . VAL A 1 151 ? 2.980 -8.772 14.120 1.00 92.56 151 VAL A CA 1
ATOM 1147 C C . VAL A 1 151 ? 2.783 -8.677 15.636 1.00 92.56 151 VAL A C 1
ATOM 1149 O O . VAL A 1 151 ? 1.669 -8.466 16.107 1.00 92.56 151 VAL A O 1
ATOM 1152 N N . GLY A 1 152 ? 3.871 -8.767 16.410 1.00 89.00 152 GLY A N 1
ATOM 1153 C CA . GLY A 1 152 ? 3.830 -8.592 17.865 1.00 89.00 152 GLY A CA 1
ATOM 1154 C C . GLY A 1 152 ? 3.787 -7.126 18.309 1.00 89.00 152 GLY A C 1
ATOM 1155 O O . GLY A 1 152 ? 3.081 -6.788 19.256 1.00 89.00 152 GLY A O 1
ATOM 1156 N N . ASN A 1 153 ? 4.522 -6.245 17.624 1.00 90.75 153 ASN A N 1
ATOM 1157 C CA . ASN A 1 153 ? 4.673 -4.843 18.036 1.00 90.75 153 ASN A CA 1
ATOM 1158 C C . ASN A 1 153 ? 3.515 -3.937 17.596 1.00 90.75 153 ASN A C 1
ATOM 1160 O O . ASN A 1 153 ? 3.256 -2.920 18.233 1.00 90.75 153 ASN A O 1
ATOM 1164 N N . HIS A 1 154 ? 2.819 -4.299 16.521 1.00 94.06 154 HIS A N 1
ATOM 1165 C CA . HIS A 1 154 ? 1.774 -3.502 15.885 1.00 94.06 154 HIS A CA 1
ATOM 1166 C C . HIS A 1 154 ? 0.474 -4.302 15.756 1.00 94.06 154 HIS A C 1
ATOM 1168 O O . HIS A 1 154 ? -0.181 -4.275 14.723 1.00 94.06 154 HIS A O 1
ATOM 1174 N N . ARG A 1 155 ? 0.072 -5.008 16.817 1.00 94.19 155 ARG A N 1
ATOM 1175 C CA . ARG A 1 155 ? -1.097 -5.902 16.808 1.00 94.19 155 ARG A CA 1
ATOM 1176 C C . ARG A 1 155 ? -2.397 -5.229 16.324 1.00 94.19 155 ARG A C 1
ATOM 1178 O O . ARG A 1 155 ? -3.132 -5.822 15.545 1.00 94.19 155 ARG A O 1
ATOM 1185 N N . CYS A 1 156 ? -2.647 -3.982 16.728 1.00 95.44 156 CYS A N 1
ATOM 1186 C CA . CYS A 1 156 ? -3.815 -3.200 16.305 1.00 95.44 156 CYS A CA 1
ATOM 1187 C C . CYS A 1 156 ? -3.416 -2.186 15.221 1.00 95.44 156 CYS A C 1
ATOM 1189 O O . CYS A 1 156 ? -3.271 -0.986 15.476 1.00 95.44 156 CYS A O 1
ATOM 1191 N N . SER A 1 157 ? -3.147 -2.687 14.014 1.00 96.31 157 SER A N 1
ATOM 1192 C CA . SER A 1 157 ? -2.624 -1.903 12.888 1.00 96.31 157 SER A CA 1
ATOM 1193 C C . SER A 1 157 ? -3.075 -2.471 11.540 1.00 96.31 157 SER A C 1
ATOM 1195 O O . SER A 1 157 ? -3.570 -3.595 11.464 1.00 96.31 157 SER A O 1
ATOM 1197 N N . ASN A 1 158 ? -2.890 -1.709 10.460 1.00 97.00 158 ASN A N 1
ATOM 1198 C CA . ASN A 1 158 ? -3.053 -2.213 9.089 1.00 97.00 158 ASN A CA 1
ATOM 1199 C C . ASN A 1 158 ? -1.764 -2.843 8.523 1.00 97.00 158 ASN A C 1
ATOM 1201 O O . ASN A 1 158 ? -1.677 -3.081 7.321 1.00 97.00 158 ASN A O 1
ATOM 1205 N N . LEU A 1 159 ? -0.766 -3.092 9.378 1.00 96.25 159 LEU A N 1
ATOM 1206 C CA . LEU A 1 159 ? 0.525 -3.673 9.008 1.00 96.25 159 LEU A CA 1
ATOM 1207 C C . LEU A 1 159 ? 0.521 -5.203 9.047 1.00 96.25 159 LEU A C 1
ATOM 1209 O O . LEU A 1 159 ? 1.576 -5.803 8.882 1.00 96.25 159 LEU A O 1
ATOM 1213 N N . LEU A 1 160 ? -0.617 -5.834 9.338 1.00 95.88 160 LEU A N 1
ATOM 1214 C CA . LEU A 1 160 ? -0.789 -7.285 9.406 1.00 95.88 160 LEU A CA 1
ATOM 1215 C C . LEU A 1 160 ? -1.693 -7.717 8.248 1.00 95.88 160 LEU A C 1
ATOM 1217 O O . LEU A 1 160 ? -2.748 -7.111 8.043 1.00 95.88 160 LEU A O 1
ATOM 1221 N N . ASP A 1 161 ? -1.298 -8.752 7.505 1.00 95.69 161 ASP A N 1
ATOM 1222 C CA . ASP A 1 161 ? -2.208 -9.402 6.557 1.00 95.69 161 ASP A CA 1
ATOM 1223 C C . ASP A 1 161 ? -3.279 -10.205 7.318 1.00 95.69 161 ASP A C 1
ATOM 1225 O O . ASP A 1 161 ? -3.152 -10.485 8.511 1.00 95.69 161 ASP A O 1
ATOM 1229 N N . PHE A 1 162 ? -4.358 -10.581 6.633 1.00 95.44 162 PHE A N 1
ATOM 1230 C CA . PHE A 1 162 ? -5.554 -11.168 7.245 1.00 95.44 162 PHE A CA 1
ATOM 1231 C C . PHE A 1 162 ? -5.280 -12.421 8.105 1.00 95.44 162 PHE A C 1
ATOM 1233 O O . PHE A 1 162 ? -6.006 -12.689 9.057 1.00 95.44 162 PHE A O 1
ATOM 1240 N N . ASN A 1 163 ? -4.244 -13.193 7.766 1.00 95.06 163 ASN A N 1
ATOM 1241 C CA . ASN A 1 163 ? -3.832 -14.420 8.451 1.00 95.06 163 ASN A CA 1
ATOM 1242 C C . ASN A 1 163 ? -2.846 -14.178 9.605 1.00 95.06 163 ASN A C 1
ATOM 1244 O O . ASN A 1 163 ? -2.532 -15.109 10.343 1.00 95.06 163 ASN A O 1
ATOM 1248 N N . GLU A 1 164 ? -2.336 -12.957 9.744 1.00 95.62 164 GLU A N 1
ATOM 1249 C CA . GLU A 1 164 ? -1.423 -12.553 10.814 1.00 95.62 164 GLU A CA 1
ATOM 1250 C C . GLU A 1 164 ? -2.159 -11.868 11.968 1.00 95.62 164 GLU A C 1
ATOM 1252 O O . GLU A 1 164 ? -1.581 -11.688 13.041 1.00 95.62 164 GLU A O 1
ATOM 1257 N N . ILE A 1 165 ? -3.423 -11.486 11.753 1.00 95.12 165 ILE A N 1
ATOM 1258 C CA . ILE A 1 165 ? -4.278 -10.838 12.747 1.00 95.12 165 ILE A CA 1
ATOM 1259 C C . ILE A 1 165 ? -4.368 -11.711 14.000 1.00 95.12 165 ILE A C 1
ATOM 1261 O O . ILE A 1 165 ? -4.759 -12.875 13.946 1.00 95.12 165 ILE A O 1
ATOM 1265 N N . GLN A 1 166 ? -4.005 -11.118 15.138 1.00 92.62 166 GLN A N 1
ATOM 1266 C CA . GLN A 1 166 ? -4.059 -11.772 16.451 1.00 92.62 166 GLN A CA 1
ATOM 1267 C C . GLN A 1 166 ? -5.264 -11.326 17.287 1.00 92.62 166 GLN A C 1
ATOM 1269 O O . GLN A 1 166 ? -5.537 -11.924 18.324 1.00 92.62 166 GLN A O 1
ATOM 1274 N N . THR A 1 167 ? -5.936 -10.261 16.856 1.00 93.56 167 THR A N 1
ATOM 1275 C CA . THR A 1 167 ? -7.184 -9.745 17.422 1.00 93.56 167 THR A CA 1
ATOM 1276 C C . THR A 1 167 ? -8.394 -10.472 16.832 1.00 93.56 167 THR A C 1
ATOM 1278 O O . THR A 1 167 ? -8.264 -11.234 15.873 1.00 93.56 167 THR A O 1
ATOM 1281 N N . ALA A 1 168 ? -9.592 -10.241 17.372 1.00 94.31 168 ALA A N 1
ATOM 1282 C CA . ALA A 1 168 ? -10.818 -10.832 16.822 1.00 94.31 168 ALA A CA 1
ATOM 1283 C C . ALA A 1 168 ? -11.090 -10.365 15.377 1.00 94.31 168 ALA A C 1
ATOM 1285 O O . ALA A 1 168 ? -11.524 -11.147 14.528 1.00 94.31 168 ALA A O 1
ATOM 1286 N N . HIS A 1 169 ? -10.793 -9.094 15.091 1.00 96.31 169 HIS A N 1
ATOM 1287 C CA . HIS A 1 169 ? -10.857 -8.501 13.756 1.00 96.31 169 HIS A CA 1
ATOM 1288 C C . HIS A 1 169 ? -9.649 -7.592 13.508 1.00 96.31 169 HIS A C 1
ATOM 1290 O O . HIS A 1 169 ? -8.970 -7.167 14.441 1.00 96.31 169 HIS A O 1
ATOM 1296 N N . GLY A 1 170 ? -9.387 -7.259 12.245 1.00 95.62 170 GLY A N 1
ATOM 1297 C CA . GLY A 1 170 ? -8.316 -6.341 11.866 1.00 95.62 170 GLY A CA 1
ATOM 1298 C C . GLY A 1 170 ? -8.671 -5.529 10.628 1.00 95.62 170 GLY A C 1
ATOM 1299 O O . GLY A 1 170 ? -9.695 -5.751 9.982 1.00 95.62 170 GLY A O 1
ATOM 1300 N N . PHE A 1 171 ? -7.803 -4.573 10.299 1.00 97.31 171 PHE A N 1
ATOM 1301 C CA . PHE A 1 171 ? -8.028 -3.641 9.192 1.00 97.31 171 PHE A CA 1
ATOM 1302 C C . PHE A 1 171 ? -7.926 -4.294 7.806 1.00 97.31 171 PHE A C 1
ATOM 1304 O O . PHE A 1 171 ? -8.554 -3.823 6.859 1.00 97.31 171 PHE A O 1
ATOM 1311 N N . ILE A 1 172 ? -7.134 -5.360 7.668 1.00 97.38 172 ILE A N 1
ATOM 1312 C CA . ILE A 1 172 ? -7.010 -6.136 6.430 1.00 97.38 172 ILE A CA 1
ATOM 1313 C C . ILE A 1 172 ? -7.860 -7.399 6.570 1.00 97.38 172 ILE A C 1
ATOM 1315 O O . ILE A 1 172 ? -7.799 -8.075 7.587 1.00 97.38 172 ILE A O 1
ATOM 1319 N N . THR A 1 173 ? -8.664 -7.752 5.567 1.00 96.19 173 THR A N 1
ATOM 1320 C CA . THR A 1 173 ? -9.400 -9.032 5.581 1.00 96.19 173 THR A CA 1
ATOM 1321 C C . THR A 1 173 ? -9.121 -9.818 4.304 1.00 96.19 173 THR A C 1
ATOM 1323 O O . THR A 1 173 ? -8.441 -9.319 3.410 1.00 96.19 173 THR A O 1
ATOM 1326 N N . ASP A 1 174 ? -9.643 -11.039 4.194 1.00 96.38 174 ASP A N 1
ATOM 1327 C CA . ASP A 1 174 ? -9.313 -11.929 3.074 1.00 96.38 174 ASP A CA 1
ATOM 1328 C C . ASP A 1 174 ? -9.812 -11.426 1.702 1.00 96.38 174 ASP A C 1
ATOM 1330 O O . ASP A 1 174 ? -9.276 -11.798 0.659 1.00 96.38 174 ASP A O 1
ATOM 1334 N N . ALA A 1 175 ? -10.810 -10.534 1.674 1.00 95.38 175 ALA A N 1
ATOM 1335 C CA . ALA A 1 175 ? -11.317 -9.989 0.417 1.00 95.38 175 ALA A CA 1
ATOM 1336 C C . ALA A 1 175 ? -10.255 -9.150 -0.320 1.00 95.38 175 ALA A C 1
ATOM 1338 O O . ALA A 1 175 ? -9.586 -8.304 0.269 1.00 95.38 175 ALA A O 1
ATOM 1339 N N . THR A 1 176 ? -10.147 -9.348 -1.633 1.00 94.88 176 THR A N 1
ATOM 1340 C CA . THR A 1 176 ? -9.158 -8.709 -2.523 1.00 94.88 176 THR A CA 1
ATOM 1341 C C . THR A 1 176 ? -9.710 -7.509 -3.294 1.00 94.88 176 THR A C 1
ATOM 1343 O O . THR A 1 176 ? -8.989 -6.869 -4.056 1.00 94.88 176 THR A O 1
ATOM 1346 N N . LYS A 1 177 ? -10.998 -7.204 -3.114 1.00 92.25 177 LYS A N 1
ATOM 1347 C CA . LYS A 1 177 ? -11.707 -6.126 -3.801 1.00 92.25 177 LYS A CA 1
ATOM 1348 C C . LYS A 1 177 ? -12.696 -5.458 -2.852 1.00 92.25 177 LYS A C 1
ATOM 1350 O O . LYS A 1 177 ? -13.310 -6.133 -2.028 1.00 92.25 177 LYS A O 1
ATOM 1355 N N . ASN A 1 178 ? -12.851 -4.143 -2.987 1.00 89.38 178 ASN A N 1
ATOM 1356 C CA . ASN A 1 178 ? -13.877 -3.402 -2.265 1.00 89.38 178 ASN A CA 1
ATOM 1357 C C . ASN A 1 178 ? -15.273 -3.767 -2.817 1.00 89.38 178 ASN A C 1
ATOM 1359 O O . ASN A 1 178 ? -15.498 -3.575 -4.016 1.00 89.38 178 ASN A O 1
ATOM 1363 N N . PRO A 1 179 ? -16.205 -4.277 -1.990 1.00 87.12 179 PRO A N 1
ATOM 1364 C CA . PRO A 1 179 ? -17.551 -4.626 -2.444 1.00 87.12 179 PRO A CA 1
ATOM 1365 C C . PRO A 1 179 ? -18.383 -3.414 -2.889 1.00 87.12 179 PRO A C 1
ATOM 1367 O O . PRO A 1 179 ? -19.312 -3.582 -3.674 1.00 87.12 179 PRO A O 1
ATOM 1370 N N . GLU A 1 180 ? -18.050 -2.205 -2.434 1.00 85.81 180 GLU A N 1
ATOM 1371 C CA . GLU A 1 180 ? -18.742 -0.966 -2.812 1.00 85.81 180 GLU A CA 1
ATOM 1372 C C . GLU A 1 180 ? -18.335 -0.463 -4.207 1.00 85.81 180 GLU A C 1
ATOM 1374 O O . GLU A 1 180 ? -19.033 0.359 -4.798 1.00 85.81 180 GLU A O 1
ATOM 1379 N N . ILE A 1 181 ? -17.228 -0.972 -4.765 1.00 83.75 181 ILE A N 1
ATOM 1380 C CA . ILE A 1 181 ? -16.728 -0.580 -6.086 1.00 83.75 181 ILE A CA 1
ATOM 1381 C C . ILE A 1 181 ? -17.228 -1.570 -7.142 1.00 83.75 181 ILE A C 1
ATOM 1383 O O . ILE A 1 181 ? -16.810 -2.733 -7.216 1.00 83.75 181 ILE A O 1
ATOM 1387 N N . ILE A 1 182 ? -18.108 -1.085 -8.016 1.00 80.69 182 ILE A N 1
ATOM 1388 C CA . ILE A 1 182 ? -18.608 -1.844 -9.164 1.00 80.69 182 ILE A CA 1
ATOM 1389 C C . ILE A 1 182 ? -17.542 -1.832 -10.270 1.00 80.69 182 ILE A C 1
ATOM 1391 O O . ILE A 1 182 ? -17.078 -0.779 -10.687 1.00 80.69 182 ILE A O 1
ATOM 1395 N N . GLY A 1 183 ? -17.168 -3.011 -10.782 1.00 80.19 183 GLY A N 1
ATOM 1396 C CA . GLY A 1 183 ? -16.162 -3.118 -11.852 1.00 80.19 183 GLY A CA 1
ATOM 1397 C C . GLY A 1 183 ? -14.735 -2.783 -11.396 1.00 80.19 183 GLY A C 1
ATOM 1398 O O . GLY A 1 183 ? -14.357 -3.111 -10.273 1.00 80.19 183 GLY A O 1
ATOM 1399 N N . GLU A 1 184 ? -13.930 -2.195 -12.276 1.00 77.50 184 GLU A N 1
ATOM 1400 C CA . GLU A 1 184 ? -12.605 -1.649 -11.952 1.00 77.50 184 GLU A CA 1
ATOM 1401 C C . GLU A 1 184 ? -12.586 -0.169 -12.350 1.00 77.50 184 GLU A C 1
ATOM 1403 O O . GLU A 1 184 ? -13.072 0.171 -13.430 1.00 77.50 184 GLU A O 1
ATOM 1408 N N . THR A 1 185 ? -12.029 0.707 -11.508 1.00 82.31 185 THR A N 1
ATOM 1409 C CA . THR A 1 185 ? -11.872 2.132 -11.852 1.00 82.31 185 THR A CA 1
ATOM 1410 C C . THR A 1 185 ? -10.732 2.317 -12.852 1.00 82.31 185 THR A C 1
ATOM 1412 O O . THR A 1 185 ? -10.825 3.134 -13.764 1.00 82.31 185 THR A O 1
ATOM 1415 N N . LEU A 1 186 ? -9.660 1.532 -12.698 1.00 87.88 186 LEU A N 1
ATOM 1416 C CA . LEU A 1 186 ? -8.507 1.513 -13.594 1.00 87.88 186 LEU A CA 1
ATOM 1417 C C . LEU A 1 186 ? -8.163 0.087 -14.036 1.00 87.88 186 LEU A C 1
ATOM 1419 O O . LEU A 1 186 ? -8.385 -0.856 -13.272 1.00 87.88 186 LEU A O 1
ATOM 1423 N N . PRO A 1 187 ? -7.549 -0.079 -15.224 1.00 89.44 187 PRO A N 1
ATOM 1424 C CA . PRO A 1 187 ? -7.117 -1.385 -15.701 1.00 89.44 187 PRO A CA 1
ATOM 1425 C C . PRO A 1 187 ? -6.220 -2.106 -14.694 1.00 89.44 187 PRO A C 1
ATOM 1427 O O . PRO A 1 187 ? -5.269 -1.527 -14.164 1.00 89.44 187 PRO A O 1
ATOM 1430 N N . TYR A 1 188 ? -6.494 -3.393 -14.483 1.00 89.50 188 TYR A N 1
ATOM 1431 C CA . TYR A 1 188 ? -5.689 -4.296 -13.655 1.00 89.50 188 TYR A CA 1
ATOM 1432 C C . TYR A 1 188 ? -5.643 -3.945 -12.164 1.00 89.50 188 TYR A C 1
ATOM 1434 O O . TYR A 1 188 ? -4.858 -4.545 -11.426 1.00 89.50 188 TYR A O 1
ATOM 1442 N N . GLN A 1 189 ? -6.485 -3.019 -11.694 1.00 87.94 189 GLN A N 1
ATOM 1443 C CA . GLN A 1 189 ? -6.518 -2.605 -10.292 1.00 87.94 189 GLN A CA 1
ATOM 1444 C C . GLN A 1 189 ? -6.723 -3.800 -9.349 1.00 87.94 189 GLN A C 1
ATOM 1446 O O . GLN A 1 189 ? -6.051 -3.878 -8.317 1.00 87.94 189 GLN A O 1
ATOM 1451 N N . TYR A 1 190 ? -7.580 -4.752 -9.731 1.00 90.56 190 TYR A N 1
ATOM 1452 C CA . TYR A 1 190 ? -7.876 -5.953 -8.947 1.00 90.56 190 TYR A CA 1
ATOM 1453 C C . TYR A 1 190 ? -7.431 -7.253 -9.641 1.00 90.56 190 TYR A C 1
ATOM 1455 O O . TYR A 1 190 ? -7.911 -8.339 -9.317 1.00 90.56 190 TYR A O 1
ATOM 1463 N N . SER A 1 191 ? -6.494 -7.163 -10.593 1.00 91.81 191 SER A N 1
ATOM 1464 C CA . SER A 1 191 ? -6.038 -8.319 -11.370 1.00 91.81 191 SER A CA 1
ATOM 1465 C C . SER A 1 191 ? -5.118 -9.237 -10.565 1.00 91.81 191 SER A C 1
ATOM 1467 O O . SER A 1 191 ? -3.965 -8.905 -10.285 1.00 91.81 191 SER A O 1
ATOM 1469 N N . VAL A 1 192 ? -5.600 -10.451 -10.298 1.00 91.81 192 VAL A N 1
ATOM 1470 C CA . VAL A 1 192 ? -4.827 -11.542 -9.674 1.00 91.81 192 VAL A CA 1
ATOM 1471 C C . VAL A 1 192 ? -3.689 -12.069 -10.554 1.00 91.81 192 VAL A C 1
ATOM 1473 O O . VAL A 1 192 ? -2.788 -12.732 -10.055 1.00 91.81 192 VAL A O 1
ATOM 1476 N N . ALA A 1 193 ? -3.713 -11.786 -11.860 1.00 90.50 193 ALA A N 1
ATOM 1477 C CA . ALA A 1 193 ? -2.622 -12.149 -12.764 1.00 90.50 193 ALA A CA 1
ATOM 1478 C C . ALA A 1 193 ? -1.442 -11.167 -12.671 1.00 90.50 193 ALA A C 1
ATOM 1480 O O . ALA A 1 193 ? -0.308 -11.538 -12.954 1.00 90.50 193 ALA A O 1
ATOM 1481 N N . MET A 1 194 ? -1.712 -9.916 -12.279 1.00 91.50 194 MET A N 1
ATOM 1482 C CA . MET A 1 194 ? -0.708 -8.849 -12.233 1.00 91.50 194 MET A CA 1
ATOM 1483 C C . MET A 1 194 ? -0.193 -8.576 -10.819 1.00 91.50 194 MET A C 1
ATOM 1485 O O . MET A 1 194 ? 0.925 -8.083 -10.663 1.00 91.50 194 MET A O 1
ATOM 1489 N N . ARG A 1 195 ? -0.998 -8.848 -9.787 1.00 92.62 195 ARG A N 1
ATOM 1490 C CA . ARG A 1 195 ? -0.719 -8.472 -8.395 1.00 92.62 195 ARG A CA 1
ATOM 1491 C C . ARG A 1 195 ? -0.838 -9.659 -7.453 1.00 92.62 195 ARG A C 1
ATOM 1493 O O . ARG A 1 195 ? -1.645 -10.559 -7.662 1.00 92.62 195 ARG A O 1
ATOM 1500 N N . SER A 1 196 ? -0.048 -9.618 -6.382 1.00 92.94 196 SER A N 1
ATOM 1501 C CA . SER A 1 196 ? -0.132 -10.605 -5.307 1.00 92.94 196 SER A CA 1
ATOM 1502 C C . SER A 1 196 ? -1.441 -10.466 -4.524 1.00 92.94 196 SER A C 1
ATOM 1504 O O . SER A 1 196 ? -2.007 -9.374 -4.431 1.00 92.94 196 SER A O 1
ATOM 1506 N N . THR A 1 197 ? -1.904 -11.554 -3.906 1.00 95.44 197 THR A N 1
ATOM 1507 C CA . THR A 1 197 ? -3.102 -11.523 -3.056 1.00 95.44 197 THR A CA 1
ATOM 1508 C C . THR A 1 197 ? -2.945 -10.543 -1.890 1.00 95.44 197 THR A C 1
ATOM 1510 O O . THR A 1 197 ? -3.879 -9.801 -1.603 1.00 95.44 197 THR A O 1
ATOM 1513 N N . ASN A 1 198 ? -1.760 -10.471 -1.276 1.00 95.75 198 ASN A N 1
ATOM 1514 C CA . ASN A 1 198 ? -1.455 -9.530 -0.194 1.00 95.75 198 ASN A CA 1
ATOM 1515 C C . ASN A 1 198 ? -1.586 -8.073 -0.665 1.00 95.75 198 ASN A C 1
ATOM 1517 O O . ASN A 1 198 ? -2.277 -7.280 -0.023 1.00 95.75 198 ASN A O 1
ATOM 1521 N N . SER A 1 199 ? -1.016 -7.745 -1.833 1.00 96.12 199 SER A N 1
ATOM 1522 C CA . SER A 1 199 ? -1.159 -6.422 -2.453 1.00 96.12 199 SER A CA 1
ATOM 1523 C C . SER A 1 199 ? -2.635 -6.084 -2.658 1.00 96.12 199 SER A C 1
ATOM 1525 O O . SER A 1 199 ? -3.084 -4.998 -2.302 1.00 96.12 199 SER A O 1
ATOM 1527 N N . LEU A 1 200 ? -3.414 -7.025 -3.198 1.00 96.00 200 LEU A N 1
ATOM 1528 C CA . LEU A 1 200 ? -4.835 -6.821 -3.472 1.00 96.00 200 LEU A CA 1
ATOM 1529 C C . LEU A 1 200 ? -5.660 -6.606 -2.198 1.00 96.00 200 LEU A C 1
ATOM 1531 O O . LEU A 1 200 ? -6.464 -5.678 -2.152 1.00 96.00 200 LEU A O 1
ATOM 1535 N N . ARG A 1 201 ? -5.441 -7.404 -1.147 1.00 97.12 201 ARG A N 1
ATOM 1536 C CA . ARG A 1 201 ? -6.114 -7.223 0.152 1.00 97.12 201 ARG A CA 1
ATOM 1537 C C . ARG A 1 201 ? -5.807 -5.862 0.767 1.00 97.12 201 ARG A C 1
ATOM 1539 O O . ARG A 1 201 ? -6.709 -5.231 1.314 1.00 97.12 201 ARG A O 1
ATOM 1546 N N . PHE A 1 202 ? -4.571 -5.381 0.635 1.00 97.06 202 PHE A N 1
ATOM 1547 C CA . PHE A 1 202 ? -4.195 -4.051 1.107 1.00 97.06 202 PHE A CA 1
ATOM 1548 C C . PHE A 1 202 ? -4.865 -2.943 0.281 1.00 97.06 202 PHE A C 1
ATOM 1550 O O . PHE A 1 202 ? -5.584 -2.104 0.829 1.00 97.06 202 PHE A O 1
ATOM 1557 N N . TYR A 1 203 ? -4.695 -2.972 -1.047 1.00 95.19 203 TYR A N 1
ATOM 1558 C CA . TYR A 1 203 ? -5.211 -1.954 -1.971 1.00 95.19 203 TYR A CA 1
ATOM 1559 C C . TYR A 1 203 ? -6.729 -1.958 -2.132 1.00 95.19 203 TYR A C 1
ATOM 1561 O O . TYR A 1 203 ? -7.280 -0.980 -2.634 1.00 95.19 203 TYR A O 1
ATOM 1569 N N . ARG A 1 204 ? -7.446 -2.989 -1.674 1.00 95.06 204 ARG A N 1
ATOM 1570 C CA . ARG A 1 204 ? -8.914 -2.942 -1.626 1.00 95.06 204 ARG A CA 1
ATOM 1571 C C . ARG A 1 204 ? -9.425 -1.749 -0.809 1.00 95.06 204 ARG A C 1
ATOM 1573 O O . ARG A 1 204 ? -10.527 -1.279 -1.050 1.00 95.06 204 ARG A O 1
ATOM 1580 N N . ASN A 1 205 ? -8.643 -1.300 0.172 1.00 96.19 205 ASN A N 1
ATOM 1581 C CA . ASN A 1 205 ? -9.001 -0.202 1.062 1.00 96.19 205 ASN A CA 1
ATOM 1582 C C . ASN A 1 205 ? -8.836 1.166 0.376 1.00 96.19 205 ASN A C 1
ATOM 1584 O O . ASN A 1 205 ? -9.166 2.187 0.969 1.00 96.19 205 ASN A O 1
ATOM 1588 N N . LEU A 1 206 ? -8.330 1.202 -0.863 1.00 94.19 206 LEU A N 1
ATOM 1589 C CA . LEU A 1 206 ? -8.238 2.399 -1.690 1.00 94.19 206 LEU A CA 1
ATOM 1590 C C . LEU A 1 206 ? -9.432 2.494 -2.642 1.00 94.19 206 LEU A C 1
ATOM 1592 O O . LEU A 1 206 ? -9.606 1.659 -3.533 1.00 94.19 206 LEU A O 1
ATOM 1596 N N . ASN A 1 207 ? -10.193 3.575 -2.509 1.00 92.69 207 ASN A N 1
ATOM 1597 C CA . ASN A 1 207 ? -11.145 4.024 -3.510 1.00 92.69 207 ASN A CA 1
ATOM 1598 C C . ASN A 1 207 ? -10.492 5.122 -4.365 1.00 92.69 207 ASN A C 1
ATOM 1600 O O . ASN A 1 207 ? -10.324 6.256 -3.914 1.00 92.69 207 ASN A O 1
ATOM 1604 N N . LEU A 1 208 ? -10.110 4.772 -5.597 1.00 90.50 208 LEU A N 1
ATOM 1605 C CA . LEU A 1 208 ? -9.468 5.696 -6.538 1.00 90.50 208 LEU A CA 1
ATOM 1606 C C . LEU A 1 208 ? -10.431 6.731 -7.126 1.00 90.50 208 LEU A C 1
ATOM 1608 O O . LEU A 1 208 ? -9.992 7.820 -7.466 1.00 90.50 208 LEU A O 1
ATOM 1612 N N . GLU A 1 209 ? -11.726 6.428 -7.216 1.00 89.38 209 GLU A N 1
ATOM 1613 C CA . GLU A 1 209 ? -12.729 7.392 -7.681 1.00 89.38 209 GLU A CA 1
ATOM 1614 C C . GLU A 1 209 ? -12.941 8.502 -6.644 1.00 89.38 209 GLU A C 1
ATOM 1616 O O . GLU A 1 209 ? -12.987 9.683 -6.979 1.00 89.38 209 GLU A O 1
ATOM 1621 N N . ALA A 1 210 ? -12.996 8.129 -5.362 1.00 90.38 210 ALA A N 1
ATOM 1622 C CA . ALA A 1 210 ? -13.093 9.080 -4.257 1.00 90.38 210 ALA A CA 1
ATOM 1623 C C . ALA A 1 210 ? -11.736 9.679 -3.847 1.00 90.38 210 ALA A C 1
ATOM 1625 O O . ALA A 1 210 ? -11.700 10.643 -3.080 1.00 90.38 210 ALA A O 1
ATOM 1626 N N . CYS A 1 211 ? -10.622 9.111 -4.318 1.00 91.56 211 CYS A N 1
ATOM 1627 C CA . CYS A 1 211 ? -9.268 9.433 -3.866 1.00 91.56 211 CYS A CA 1
ATOM 1628 C C . CYS A 1 211 ? -9.100 9.339 -2.342 1.00 91.56 211 CYS A C 1
ATOM 1630 O O . CYS A 1 211 ? -8.486 10.202 -1.704 1.00 91.56 211 CYS A O 1
ATOM 1632 N N . LEU A 1 212 ? -9.660 8.282 -1.751 1.00 92.88 212 LEU A N 1
ATOM 1633 C CA . LEU A 1 212 ? -9.648 8.038 -0.313 1.00 92.88 212 LEU A CA 1
ATOM 1634 C C . LEU A 1 212 ? -9.221 6.607 -0.011 1.00 92.88 212 LEU A C 1
ATOM 1636 O O . LEU A 1 212 ? -9.710 5.646 -0.603 1.00 92.88 212 LEU A O 1
ATOM 1640 N N . TRP A 1 213 ? -8.346 6.485 0.972 1.00 95.25 213 TRP A N 1
ATOM 1641 C CA . TRP A 1 213 ? -8.159 5.260 1.722 1.00 95.25 213 TRP A CA 1
ATOM 1642 C C . TRP A 1 213 ? -9.171 5.207 2.854 1.00 95.25 213 TRP A C 1
ATOM 1644 O O . TRP A 1 213 ? -9.312 6.186 3.587 1.00 95.25 213 TRP A O 1
ATOM 1654 N N . GLU A 1 214 ? -9.812 4.063 3.043 1.00 96.75 214 GLU A N 1
ATOM 1655 C CA . GLU A 1 214 ? -10.644 3.789 4.206 1.00 96.75 214 GLU A CA 1
ATOM 1656 C C . GLU A 1 214 ? -10.273 2.436 4.803 1.00 96.75 214 GLU A C 1
ATOM 1658 O O . GLU A 1 214 ? -10.368 1.400 4.153 1.00 96.75 214 GLU A O 1
ATOM 1663 N N . PHE A 1 215 ? -9.875 2.453 6.070 1.00 97.75 215 PHE A N 1
ATOM 1664 C CA . PHE A 1 215 ? -9.591 1.259 6.848 1.00 97.75 215 PHE A CA 1
ATOM 1665 C C . PHE A 1 215 ? -10.567 1.199 8.015 1.00 97.75 215 PHE A C 1
ATOM 1667 O O . PHE A 1 215 ? -10.677 2.151 8.789 1.00 97.75 215 PHE A O 1
ATOM 1674 N N . SER A 1 216 ? -11.251 0.071 8.166 1.00 96.81 216 SER A N 1
ATOM 1675 C CA . SER A 1 216 ? -12.166 -0.171 9.280 1.00 96.81 216 SER A CA 1
ATOM 1676 C C . SER A 1 216 ? -11.802 -1.463 9.997 1.00 96.81 216 SER A C 1
ATOM 1678 O O . SER A 1 216 ? -11.483 -2.457 9.353 1.00 96.81 216 SER A O 1
ATOM 1680 N N . SER A 1 217 ? -11.869 -1.448 11.324 1.00 97.25 217 SER A N 1
ATOM 1681 C CA . SER A 1 217 ? -11.759 -2.644 12.159 1.00 97.25 217 SER A CA 1
ATOM 1682 C C . SER A 1 217 ? -12.696 -2.541 13.360 1.00 97.25 217 SER A C 1
ATOM 1684 O O . SER A 1 217 ? -13.179 -1.456 13.697 1.00 97.25 217 SER A O 1
ATOM 1686 N N . TYR A 1 218 ? -12.950 -3.677 13.995 1.00 97.56 218 TYR A N 1
ATOM 1687 C CA . TYR A 1 218 ? -13.844 -3.827 15.132 1.00 97.56 218 TYR A CA 1
ATOM 1688 C C . TYR A 1 218 ? -13.068 -4.433 16.291 1.00 97.56 218 TYR A C 1
ATOM 1690 O O . TYR A 1 218 ? -12.313 -5.379 16.093 1.00 97.56 218 TYR A O 1
ATOM 1698 N N . TYR A 1 219 ? -13.262 -3.894 17.486 1.00 97.00 219 TYR A N 1
ATOM 1699 C CA . TYR A 1 219 ? -12.554 -4.350 18.672 1.00 97.00 219 TYR A CA 1
ATOM 1700 C C . TYR A 1 219 ? -13.510 -4.457 19.851 1.00 97.00 219 TYR A C 1
ATOM 1702 O O . TYR A 1 219 ? -14.429 -3.642 19.999 1.00 97.00 219 TYR A O 1
ATOM 1710 N N . ASP A 1 220 ? -13.266 -5.438 20.712 1.00 94.94 220 ASP A N 1
ATOM 1711 C CA . ASP A 1 220 ? -13.874 -5.454 22.038 1.00 94.94 220 ASP A CA 1
ATOM 1712 C C . ASP A 1 220 ? -13.245 -4.358 22.915 1.00 94.94 220 ASP A C 1
ATOM 1714 O O . ASP A 1 220 ? -12.082 -3.980 22.736 1.00 94.94 220 ASP A O 1
ATOM 1718 N N . MET A 1 221 ? -13.991 -3.847 23.897 1.00 92.94 221 MET A N 1
ATOM 1719 C CA . MET A 1 221 ? -13.454 -2.851 24.829 1.00 92.94 221 MET A CA 1
ATOM 1720 C C . MET A 1 221 ? -12.222 -3.379 25.583 1.00 92.94 221 MET A C 1
ATOM 1722 O O . MET A 1 221 ? -11.255 -2.647 25.781 1.00 92.94 221 MET A O 1
ATOM 1726 N N . SER A 1 222 ? -12.229 -4.651 25.985 1.00 93.69 222 SER A N 1
ATOM 1727 C CA . SER A 1 222 ? -11.099 -5.287 26.664 1.00 93.69 222 SER A CA 1
ATOM 1728 C C . SER A 1 222 ? -9.872 -5.413 25.759 1.00 93.69 222 SER A C 1
ATOM 1730 O O . SER A 1 222 ? -8.762 -5.149 26.214 1.00 93.69 222 SER A O 1
ATOM 1732 N N . GLU A 1 223 ? -10.062 -5.735 24.481 1.00 94.19 223 GLU A N 1
ATOM 1733 C CA . GLU A 1 223 ? -8.993 -5.820 23.478 1.00 94.19 223 GLU A CA 1
ATOM 1734 C C . GLU A 1 223 ? -8.371 -4.439 23.215 1.00 94.19 223 GLU A C 1
ATOM 1736 O O . GLU A 1 223 ? -7.147 -4.286 23.225 1.00 94.19 223 GLU A O 1
ATOM 1741 N N . LEU A 1 224 ? -9.195 -3.389 23.097 1.00 94.06 224 LEU A N 1
ATOM 1742 C CA . LEU A 1 224 ? -8.700 -2.015 22.969 1.00 94.06 224 LEU A CA 1
ATOM 1743 C C . LEU A 1 224 ? -7.811 -1.612 24.147 1.00 94.06 224 LEU A C 1
ATOM 1745 O O . LEU A 1 224 ? -6.741 -1.039 23.938 1.00 94.06 224 LEU A O 1
ATOM 1749 N N . LEU A 1 225 ? -8.245 -1.901 25.373 1.00 94.00 225 LEU A N 1
ATOM 1750 C CA . LEU A 1 225 ? -7.524 -1.519 26.587 1.00 94.00 225 LEU A CA 1
ATOM 1751 C C . LEU A 1 225 ? -6.244 -2.339 26.786 1.00 94.00 225 LEU A C 1
ATOM 1753 O O . LEU A 1 225 ? -5.190 -1.776 27.080 1.00 94.00 225 LEU A O 1
ATOM 1757 N N . ASN A 1 226 ? -6.324 -3.658 26.616 1.00 93.62 226 ASN A N 1
ATOM 1758 C CA . ASN A 1 226 ? -5.241 -4.568 26.984 1.00 93.62 226 ASN A CA 1
ATOM 1759 C C . ASN A 1 226 ? -4.214 -4.751 25.862 1.00 93.62 226 ASN A C 1
ATOM 1761 O O . ASN A 1 226 ? -3.011 -4.763 26.127 1.00 93.62 226 ASN A O 1
ATOM 1765 N N . ASP A 1 227 ? -4.668 -4.866 24.614 1.00 93.62 227 ASP A N 1
ATOM 1766 C CA . ASP A 1 227 ? -3.806 -5.175 23.473 1.00 93.62 227 ASP A CA 1
ATOM 1767 C C . ASP A 1 227 ? -3.415 -3.910 22.705 1.00 93.62 227 ASP A C 1
ATOM 1769 O O . ASP A 1 227 ? -2.237 -3.687 22.392 1.00 93.62 227 ASP A O 1
ATOM 1773 N N . CYS A 1 228 ? -4.390 -3.036 22.447 1.00 94.31 228 CYS A N 1
ATOM 1774 C CA . CYS A 1 228 ? -4.181 -1.858 21.610 1.00 94.31 228 CYS A CA 1
ATOM 1775 C C . CYS A 1 228 ? -3.629 -0.642 22.367 1.00 94.31 228 CYS A C 1
ATOM 1777 O O . CYS A 1 228 ? -3.192 0.308 21.716 1.00 94.31 228 CYS A O 1
ATOM 1779 N N . GLY A 1 229 ? -3.595 -0.669 23.704 1.00 92.50 229 GLY A N 1
ATOM 1780 C CA . GLY A 1 229 ? -3.100 0.435 24.537 1.00 92.50 229 GLY A CA 1
ATOM 1781 C C . GLY A 1 229 ? -4.073 1.611 24.657 1.00 92.50 229 GLY A C 1
ATOM 1782 O O . GLY A 1 229 ? -3.647 2.736 24.915 1.00 92.50 229 GLY A O 1
ATOM 1783 N N . GLY A 1 230 ? -5.364 1.364 24.434 1.00 91.62 230 GLY A N 1
ATOM 1784 C CA . GLY A 1 230 ? -6.423 2.342 24.631 1.00 91.62 230 GLY A CA 1
ATOM 1785 C C . GLY A 1 230 ? -6.586 2.730 26.100 1.00 91.62 230 GLY A C 1
ATOM 1786 O O . GLY A 1 230 ? -6.233 1.986 27.014 1.00 91.62 230 GLY A O 1
ATOM 1787 N N . SER A 1 231 ? -7.161 3.906 26.329 1.00 90.94 231 SER A N 1
ATOM 1788 C CA . SER A 1 231 ? -7.542 4.387 27.654 1.00 90.94 231 SER A CA 1
ATOM 1789 C C . SER A 1 231 ? -8.936 5.005 27.603 1.00 90.94 231 SER A C 1
ATOM 1791 O O . SER A 1 231 ? -9.386 5.479 26.560 1.00 90.94 231 SER A O 1
ATOM 1793 N N . ILE A 1 232 ? -9.634 4.977 28.737 1.00 87.88 232 ILE A N 1
ATOM 1794 C CA . ILE A 1 232 ? -10.947 5.607 28.880 1.00 87.88 232 ILE A CA 1
ATOM 1795 C C . ILE A 1 232 ? -10.745 6.927 29.613 1.00 87.88 232 ILE A C 1
ATOM 1797 O O . ILE A 1 232 ? -10.315 6.947 30.766 1.00 87.88 232 ILE A O 1
ATOM 1801 N N . GLY A 1 233 ? -11.061 8.019 28.929 1.00 83.81 233 GLY A N 1
ATOM 1802 C CA . GLY A 1 233 ? -11.231 9.333 29.528 1.00 83.81 233 GLY A CA 1
ATOM 1803 C C . GLY A 1 233 ? -12.704 9.714 29.503 1.00 83.81 233 GLY A C 1
ATOM 1804 O O . GLY A 1 233 ? -13.417 9.411 28.550 1.00 83.81 233 GLY A O 1
ATOM 1805 N N . THR A 1 234 ? -13.167 10.381 30.551 1.00 81.81 234 THR A N 1
ATOM 1806 C CA . THR A 1 234 ? -14.372 11.204 30.467 1.00 81.81 234 THR A CA 1
ATOM 1807 C C . THR A 1 234 ? -13.919 12.601 30.080 1.00 81.81 234 THR A C 1
ATOM 1809 O O . THR A 1 234 ? -13.106 13.179 30.806 1.00 81.81 234 THR A O 1
ATOM 1812 N N . ASP A 1 235 ? -14.414 13.143 28.969 1.00 67.88 235 ASP A N 1
ATOM 1813 C CA . ASP A 1 235 ? -14.230 14.564 28.671 1.00 67.88 235 ASP A CA 1
ATOM 1814 C C . ASP A 1 235 ? -14.785 15.354 29.865 1.00 67.88 235 ASP A C 1
ATOM 1816 O O . ASP A 1 235 ? -15.948 15.184 30.236 1.00 67.88 235 ASP A O 1
ATOM 1820 N N . GLY A 1 236 ? -13.898 16.084 30.546 1.00 55.34 236 GLY A N 1
ATOM 1821 C CA . GLY A 1 236 ? -14.105 16.573 31.909 1.00 55.34 236 GLY A CA 1
ATOM 1822 C C . GLY A 1 236 ? -15.450 17.266 32.138 1.00 55.34 236 GLY A C 1
ATOM 1823 O O . GLY A 1 236 ? -15.846 18.145 31.371 1.00 55.34 236 GLY A O 1
ATOM 1824 N N . GLN A 1 237 ? -16.108 16.879 33.235 1.00 39.75 237 GLN A N 1
ATOM 1825 C CA . GLN A 1 237 ? -16.968 17.787 33.997 1.00 39.75 237 GLN A CA 1
ATOM 1826 C C . GLN A 1 237 ? -16.104 18.730 34.834 1.00 39.75 237 GLN A C 1
ATOM 1828 O O . GLN A 1 237 ? -15.049 18.264 35.326 1.00 39.75 237 GLN A O 1
#

pLDDT: mean 90.73, std 8.73, range [39.75, 98.12]

Organism: Cirrhinus mrigala (NCBI:txid683832)